Protein 5TV7 (pdb70)

Organism: Clostridioides difficile (strain 630) (NCBI:txid272563)

InterPro domains:
  IPR002477 Peptidoglycan binding-like [PF01471] (136-191)
  IPR036365 PGBD-like superfamily [SSF47090] (125-192)
  IPR036366 PGBD superfamily [G3DSA:1.10.101.10] (122-196)
  IPR048807 Putative peptidoglycan-binding domain [PF21398] (44-106)

Sequence (308 aa):
LDSFTLSGYIYTYENAPQEIRDEHKQNEEINIDPKPDDEIFVPESANLNEDNSKGVYASYTVSYNIGAKTITISNEYLLTISTTKVIRRKGNSSGKKEVKAAQILTLLGYNVGIDSSFGSKTYNAVVSFQKKYGLSADGIIGPATWDKLGRLTDPTLSLDSFTLSGYIYTYENAPQEIRDEHKQNEEINIDPKPDDEEIFVPESANLNEDNSKGVYASSYTVSYNIGAKTITISNEYLLTISTTKVIRRKGNSGKEVKAAQILTLLGYNVGIDSSFGSKTYNAVVSFQKKYGLSADGIIGPATWDKLGRLTDPTLS

Secondary structure (DSSP, 8-state):
-GGG-EEEEEEETTTS-HHHHHHHHH--TTS----TT-EEEEETTS-----GGGSEEEEE--EEETTTTEEE---S--EEETT--B-TT-BSHHHHHHH--TTTT----BSSB--HHHHHHHHHHHHHTTS--SS-B-HHHHHHHHHHH-TT--/-GGG-EEEEEEETTTS-HHHHHHHHH--TTS----TT-EEEEETTS-----TTSSEEEEE--EEETTTTEEE---S--EEETT--B-TT-BSHHHHHHH--TTTT----BSSB--HHHHHHHHHHHHHTT---SS-B-HHHHHHHHHHH-TT--

Nearest PDB structures (foldseek):
  5tv7-assembly2_B  TM=1.004E+00  e=1.336E-30  Clostridioides difficile 630
  4c2g-assembly1_A-2  TM=9.633E-01  e=2.718E-03  Bacillus subtilis subsp. subtilis str. 168
  4c2h-assembly1_B  TM=9.754E-01  e=3.504E-03  Bacillus subtilis subsp. subtilis str. 168
  4c2c-assembly1_A  TM=9.584E-01  e=3.504E-03  Bacillus subtilis subsp. subtilis str. 168
  4g54-assembly1_A  TM=5.634E-01  e=3.288E-03  Vibrio vulnificus

Radius of gyration: 21.62 Å; Cα contacts (8 Å, |Δi|>4): 583; chains: 2; bounding box: 54×54×58 Å

B-factor: mean 49.15, std 20.29, range [24.51, 146.23]

Foldseek 3Di:
DCLLKWKFWKAFLQLFDVVLVVQVCVLVQLVDGGDRRQIWTDTPPDDDVDDRVRTHIFMKGWDQDPVQQWIWITPDIQIDHLQDKDAANFFDSVQLVLVSLVSVPQDDINRRHRGDSQLVSQLVQCVVVVHPRPSMRHNVNVVVVRQVSHVVHD/DCLLKWKFWKDFLQPFPPVLVVQVQCLVQLVDGGDRRQIWTDTPPDDDVGPCPRTDIWMKGWDQDPVQQWIWITPDIQIDHLQDKDAANFFDSVQLVLVSLVSVPQDDINRRHRGDSQLVSQLVQCVVVVHPRPSMRHNVSSVVVRQVSHVVHD

Solvent-accessible surface area: 15793 Å² total

Structure (mmCIF, N/CA/C/O backbone):
data_5TV7
#
_entry.id   5TV7
#
_cell.length_a   134.949
_cell.length_b   35.008
_cell.length_c   101.533
_cell.angle_alpha   90.00
_cell.angle_beta   126.25
_cell.angle_gamma   90.00
#
_symmetry.space_group_name_H-M   'C 1 2 1'
#
loop_
_entity.id
_entity.type
_entity.pdbx_description
1 polymer 'Putative peptidoglycan-binding/hydrolysing protein'
2 non-polymer 'GLUTAMINE HYDROXAMATE'
3 water water
#
loop_
_atom_site.group_PDB
_atom_site.id
_atom_site.type_symbol
_atom_site.label_atom_id
_atom_site.label_alt_id
_atom_site.label_comp_id
_atom_site.label_asym_id
_atom_site.label_entity_id
_atom_site.label_seq_id
_atom_site.pdbx_PDB_ins_code
_atom_site.Cartn_x
_atom_site.Cartn_y
_atom_site.Cartn_z
_atom_site.occupancy
_atom_site.B_iso_or_equiv
_atom_site.auth_seq_id
_atom_site.auth_comp_id
_atom_site.auth_asym_id
_atom_site.auth_atom_id
_atom_site.pdbx_PDB_model_num
ATOM 1 N N . LEU A 1 21 ? 28.624 49.466 18.468 1.00 84.96 43 LEU A N 1
ATOM 2 C CA . LEU A 1 21 ? 27.250 49.278 19.025 1.00 84.28 43 LEU A CA 1
ATOM 3 C C . LEU A 1 21 ? 26.203 49.275 17.892 1.00 81.04 43 LEU A C 1
ATOM 4 O O . LEU A 1 21 ? 25.628 48.228 17.554 1.00 75.41 43 LEU A O 1
ATOM 9 N N . ASP A 1 22 ? 26.010 50.445 17.284 1.00 79.81 44 ASP A N 1
ATOM 10 C CA . ASP A 1 22 ? 25.015 50.640 16.221 1.00 76.81 44 ASP A CA 1
ATOM 11 C C . ASP A 1 22 ? 25.351 49.898 14.919 1.00 68.61 44 ASP A C 1
ATOM 12 O O . ASP A 1 22 ? 24.463 49.650 14.099 1.00 65.75 44 ASP A O 1
ATOM 17 N N . SER A 1 23 ? 26.622 49.547 14.731 1.00 62.85 45 SER A N 1
ATOM 18 C CA . SER A 1 23 ? 27.041 48.836 13.529 1.00 58.31 45 SER A CA 1
ATOM 19 C C . SER A 1 23 ? 26.624 47.360 13.529 1.00 52.51 45 SER A C 1
ATOM 20 O O . SER A 1 23 ? 26.741 46.697 12.496 1.00 51.15 45 SER A O 1
ATOM 23 N N . PHE A 1 24 ? 26.146 46.844 14.668 1.00 48.57 46 PHE A N 1
ATOM 24 C CA . PHE A 1 24 ? 25.673 45.445 14.737 1.00 45.31 46 PHE A CA 1
ATOM 25 C C . PHE A 1 24 ? 24.152 45.313 14.529 1.00 43.71 46 PHE A C 1
ATOM 26 O O . PHE A 1 24 ? 23.604 44.213 14.565 1.00 42.15 46 PHE A O 1
ATOM 34 N N . THR A 1 25 ? 23.483 46.435 14.289 1.00 43.63 47 THR A N 1
ATOM 35 C CA . THR A 1 25 ? 22.045 46.453 14.062 1.00 42.83 47 THR A CA 1
ATOM 36 C C . THR A 1 25 ? 21.763 46.711 12.593 1.00 41.12 47 THR A C 1
ATOM 37 O O . THR A 1 25 ? 22.368 47.591 12.009 1.00 43.29 47 THR A O 1
ATOM 41 N N . LEU A 1 26 ? 20.857 45.936 11.990 1.00 39.27 48 LEU A N 1
ATOM 42 C CA . LEU A 1 26 ? 20.497 46.146 10.588 1.00 38.15 48 LEU A CA 1
ATOM 43 C C . LEU A 1 26 ? 19.050 46.610 10.507 1.00 39.08 48 LEU A C 1
ATOM 44 O O . LEU A 1 26 ? 18.118 45.829 10.724 1.00 38.97 48 LEU A O 1
ATOM 49 N N . SER A 1 27 ? 18.876 47.881 10.166 1.00 40.37 49 SER A N 1
ATOM 50 C CA . SER A 1 27 ? 17.569 48.491 10.081 1.00 42.88 49 SER A CA 1
ATOM 51 C C . SER A 1 27 ? 17.183 48.821 8.663 1.00 41.02 49 SER A C 1
ATOM 52 O O . SER A 1 27 ? 18.034 49.077 7.827 1.00 41.53 49 SER A O 1
ATOM 55 N N . GLY A 1 28 ? 15.880 48.844 8.417 1.00 41.56 50 GLY A N 1
ATOM 56 C CA . GLY A 1 28 ? 15.354 49.117 7.091 1.00 41.67 50 GLY A CA 1
ATOM 57 C C . GLY A 1 28 ? 13.875 48.821 7.044 1.00 43.69 50 GLY A C 1
ATOM 58 O O . GLY A 1 28 ? 13.221 48.738 8.088 1.00 44.71 50 GLY A O 1
ATOM 59 N N . TYR A 1 29 ? 13.349 48.643 5.838 1.00 43.85 51 TYR A N 1
ATOM 60 C CA . TYR A 1 29 ? 11.925 48.397 5.642 1.00 45.56 51 TYR A CA 1
ATOM 61 C C . TYR A 1 29 ? 11.641 47.088 4.905 1.00 45.03 51 TYR A C 1
ATOM 62 O O . TYR A 1 29 ? 12.362 46.713 3.973 1.00 42.38 51 TYR A O 1
ATOM 71 N N . ILE A 1 30 ? 10.593 46.395 5.345 1.00 46.51 52 ILE A N 1
ATOM 72 C CA . ILE A 1 30 ? 10.145 45.159 4.724 1.00 46.58 52 ILE A CA 1
ATOM 73 C C . ILE A 1 30 ? 9.052 45.530 3.742 1.00 49.70 52 ILE A C 1
ATOM 74 O O . ILE A 1 30 ? 8.107 46.237 4.090 1.00 53.33 52 ILE A O 1
ATOM 79 N N . TYR A 1 31 ? 9.195 45.054 2.513 1.00 49.92 53 TYR A N 1
ATOM 80 C CA . TYR A 1 31 ? 8.233 45.286 1.451 1.00 51.82 53 TYR A CA 1
ATOM 81 C C . TYR A 1 31 ? 7.792 43.955 0.895 1.00 52.13 53 TYR A C 1
ATOM 82 O O . TYR A 1 31 ? 8.482 42.949 1.049 1.00 49.00 53 TYR A O 1
ATOM 91 N N . THR A 1 32 ? 6.630 43.952 0.260 1.00 55.20 54 THR A N 1
ATOM 92 C CA . THR A 1 32 ? 6.180 42.798 -0.482 1.00 56.17 54 THR A CA 1
ATOM 93 C C . THR A 1 32 ? 6.702 43.095 -1.886 1.00 56.69 54 THR A C 1
ATOM 94 O O . THR A 1 32 ? 6.953 44.266 -2.223 1.00 56.10 54 THR A O 1
ATOM 98 N N . TYR A 1 33 ? 6.872 42.054 -2.696 1.00 56.29 55 TYR A N 1
ATOM 99 C CA . TYR A 1 33 ? 7.362 42.224 -4.060 1.00 58.00 55 TYR A CA 1
ATOM 100 C C . TYR A 1 33 ? 6.518 43.246 -4.839 1.00 62.58 55 TYR A C 1
ATOM 101 O O . TYR A 1 33 ? 7.067 44.115 -5.515 1.00 62.35 55 TYR A O 1
ATOM 110 N N . GLU A 1 34 ? 5.196 43.170 -4.711 1.00 66.38 56 GLU A N 1
ATOM 111 C CA . GLU A 1 34 ? 4.336 44.125 -5.421 1.00 71.34 56 GLU A CA 1
ATOM 112 C C . GLU A 1 34 ? 4.458 45.563 -4.884 1.00 70.85 56 GLU A C 1
ATOM 113 O O . GLU A 1 34 ? 4.323 46.513 -5.650 1.00 73.38 56 GLU A O 1
ATOM 119 N N . ASN A 1 35 ? 4.741 45.722 -3.591 1.00 68.08 57 ASN A N 1
ATOM 120 C CA . ASN A 1 35 ? 4.890 47.068 -2.992 1.00 68.93 57 ASN A CA 1
ATOM 121 C C . ASN A 1 35 ? 6.312 47.622 -3.032 1.00 65.25 57 ASN A C 1
ATOM 122 O O . ASN A 1 35 ? 6.508 48.825 -2.857 1.00 65.43 57 ASN A O 1
ATOM 127 N N . ALA A 1 36 ? 7.297 46.753 -3.249 1.00 62.12 58 ALA A N 1
ATOM 128 C CA . ALA A 1 36 ? 8.703 47.168 -3.219 1.00 59.93 58 ALA A CA 1
ATOM 129 C C . ALA A 1 36 ? 9.058 48.218 -4.265 1.00 62.49 58 ALA A C 1
ATOM 130 O O . ALA A 1 36 ? 8.423 48.280 -5.319 1.00 64.75 58 ALA A O 1
ATOM 132 N N . PRO A 1 37 ? 10.076 49.059 -3.969 1.00 62.98 59 PRO A N 1
ATOM 133 C CA . PRO A 1 37 ? 10.525 50.021 -4.976 1.00 65.67 59 PRO A CA 1
ATOM 134 C C . PRO A 1 37 ? 10.957 49.257 -6.222 1.00 66.08 59 PRO A C 1
ATOM 135 O O . PRO A 1 37 ? 11.434 48.119 -6.112 1.00 62.49 59 PRO A O 1
ATOM 139 N N . GLN A 1 38 ? 10.805 49.873 -7.389 1.00 70.02 60 GLN A N 1
ATOM 140 C CA . GLN A 1 38 ? 11.106 49.199 -8.649 1.00 71.74 60 GLN A CA 1
ATOM 141 C C . GLN A 1 38 ? 12.532 48.655 -8.755 1.00 68.57 60 GLN A C 1
ATOM 142 O O . GLN A 1 38 ? 12.742 47.588 -9.319 1.00 67.42 60 GLN A O 1
ATOM 148 N N . GLU A 1 39 ? 13.502 49.389 -8.224 1.00 69.11 61 GLU A N 1
ATOM 149 C CA . GLU A 1 39 ? 14.897 48.942 -8.241 1.00 69.08 61 GLU A CA 1
ATOM 150 C C . GLU A 1 39 ? 15.057 47.635 -7.438 1.00 63.13 61 GLU A C 1
ATOM 151 O O . GLU A 1 39 ? 15.863 46.761 -7.789 1.00 58.81 61 GLU A O 1
ATOM 157 N N . ILE A 1 40 ? 14.260 47.514 -6.378 1.00 59.87 62 ILE A N 1
ATOM 158 C CA . ILE A 1 40 ? 14.227 46.319 -5.542 1.00 55.70 62 ILE A CA 1
ATOM 159 C C . ILE A 1 40 ? 13.452 45.213 -6.277 1.00 56.10 62 ILE A C 1
ATOM 160 O O . ILE A 1 40 ? 13.835 44.050 -6.220 1.00 53.44 62 ILE A O 1
ATOM 165 N N . ARG A 1 41 ? 12.376 45.576 -6.977 1.00 59.61 63 ARG A N 1
ATOM 166 C CA . ARG A 1 41 ? 11.610 44.586 -7.747 1.00 61.41 63 ARG A CA 1
ATOM 167 C C . ARG A 1 41 ? 12.453 43.944 -8.842 1.00 61.19 63 ARG A C 1
ATOM 168 O O . ARG A 1 41 ? 12.374 42.740 -9.057 1.00 59.41 63 ARG A O 1
ATOM 176 N N . ASP A 1 42 ? 13.257 44.753 -9.526 1.00 63.04 64 ASP A N 1
ATOM 177 C CA . ASP A 1 42 ? 14.118 44.254 -10.608 1.00 65.28 64 ASP A CA 1
ATOM 178 C C . ASP A 1 42 ? 15.221 43.356 -10.074 1.00 61.94 64 ASP A C 1
ATOM 179 O O . ASP A 1 42 ? 15.582 42.369 -10.707 1.00 60.32 64 ASP A O 1
ATOM 184 N N . GLU A 1 43 ? 15.750 43.709 -8.908 1.00 60.16 65 GLU A N 1
ATOM 185 C CA . GLU A 1 43 ? 16.804 42.923 -8.285 1.00 58.49 65 GLU A CA 1
ATOM 186 C C . GLU A 1 43 ? 16.228 41.544 -7.900 1.00 54.18 65 GLU A C 1
ATOM 187 O O . GLU A 1 43 ? 16.853 40.515 -8.149 1.00 50.87 65 GLU A O 1
ATOM 193 N N . HIS A 1 44 ? 15.016 41.545 -7.334 1.00 52.40 66 HIS A N 1
ATOM 194 C CA . HIS A 1 44 ? 14.331 40.305 -6.933 1.00 52.04 66 HIS A CA 1
ATOM 195 C C . HIS A 1 44 ? 13.962 39.476 -8.157 1.00 55.01 66 HIS A C 1
ATOM 196 O O . HIS A 1 44 ? 14.121 38.256 -8.153 1.00 53.60 66 HIS A O 1
ATOM 203 N N . LYS A 1 45 ? 13.474 40.156 -9.193 1.00 57.37 67 LYS A N 1
ATOM 204 C CA . LYS A 1 45 ? 13.117 39.523 -10.453 1.00 61.70 67 LYS A CA 1
ATOM 205 C C . LYS A 1 45 ? 14.320 38.745 -10.978 1.00 60.43 67 LYS A C 1
ATOM 206 O O . LYS A 1 45 ? 14.246 37.527 -11.159 1.00 59.68 67 LYS A O 1
ATOM 212 N N . GLN A 1 46 ? 15.436 39.442 -11.185 1.00 59.86 68 GLN A N 1
ATOM 213 C CA . GLN A 1 46 ? 16.628 38.794 -11.709 1.00 62.25 68 GLN A CA 1
ATOM 214 C C . GLN A 1 46 ? 17.126 37.687 -10.787 1.00 58.22 68 GLN A C 1
ATOM 215 O O . GLN A 1 46 ? 17.614 36.671 -11.264 1.00 58.76 68 GLN A O 1
ATOM 221 N N . ASN A 1 47 ? 16.977 37.871 -9.476 1.00 54.40 69 ASN A N 1
ATOM 222 C CA . ASN A 1 47 ? 17.417 36.865 -8.518 1.00 53.07 69 ASN A CA 1
ATOM 223 C C . ASN A 1 47 ? 16.616 35.568 -8.694 1.00 55.02 69 ASN A C 1
ATOM 224 O O . ASN A 1 47 ? 17.195 34.487 -8.761 1.00 54.29 69 ASN A O 1
ATOM 239 N N . GLU A 1 49 ? 14.891 34.622 -11.355 1.00 67.51 71 GLU A N 1
ATOM 240 C CA . GLU A 1 49 ? 15.182 34.058 -12.683 1.00 72.56 71 GLU A CA 1
ATOM 241 C C . GLU A 1 49 ? 16.475 33.223 -12.689 1.00 72.67 71 GLU A C 1
ATOM 242 O O . GLU A 1 49 ? 16.557 32.223 -13.393 1.00 72.96 71 GLU A O 1
ATOM 248 N N . GLU A 1 50 ? 17.468 33.633 -11.893 1.00 70.49 72 GLU A N 1
ATOM 249 C CA . GLU A 1 50 ? 18.743 32.901 -11.776 1.00 71.03 72 GLU A CA 1
ATOM 250 C C . GLU A 1 50 ? 18.581 31.531 -11.126 1.00 69.79 72 GLU A C 1
ATOM 251 O O . GLU A 1 50 ? 19.338 30.621 -11.431 1.00 71.58 72 GLU A O 1
ATOM 257 N N . ILE A 1 51 ? 17.618 31.395 -10.214 1.00 61.41 73 ILE A N 1
ATOM 258 C CA . ILE A 1 51 ? 17.337 30.099 -9.571 1.00 62.50 73 ILE A CA 1
ATOM 259 C C . ILE A 1 51 ? 16.133 29.426 -10.256 1.00 63.23 73 ILE A C 1
ATOM 260 O O . ILE A 1 51 ? 15.575 28.457 -9.744 1.00 63.14 73 ILE A O 1
ATOM 265 N N . ASN A 1 52 ? 15.759 29.969 -11.414 1.00 64.33 74 ASN A N 1
ATOM 266 C CA . ASN A 1 52 ? 14.672 29.468 -12.256 1.00 67.40 74 ASN A CA 1
ATOM 267 C C . ASN A 1 52 ? 13.326 29.227 -11.544 1.00 68.13 74 ASN A C 1
ATOM 268 O O . ASN A 1 52 ? 12.738 28.142 -11.626 1.00 69.17 74 ASN A O 1
ATOM 273 N N . ILE A 1 53 ? 12.856 30.257 -10.846 1.00 66.94 75 ILE A N 1
ATOM 274 C CA . ILE A 1 53 ? 11.571 30.223 -10.145 1.00 68.12 75 ILE A CA 1
ATOM 275 C C . ILE A 1 53 ? 10.907 31.578 -10.376 1.00 66.13 75 ILE A C 1
ATOM 276 O O . ILE A 1 53 ? 11.600 32.585 -10.546 1.00 62.06 75 ILE A O 1
ATOM 281 N N . ASP A 1 54 ? 9.572 31.594 -10.410 1.00 66.68 76 ASP A N 1
ATOM 282 C CA . ASP A 1 54 ? 8.811 32.829 -10.625 1.00 65.87 76 ASP A CA 1
ATOM 283 C C . ASP A 1 54 ? 8.590 33.590 -9.328 1.00 63.03 76 ASP A C 1
ATOM 284 O O . ASP A 1 54 ? 8.228 32.985 -8.316 1.00 63.93 76 ASP A O 1
ATOM 289 N N . PRO A 1 55 ? 8.810 34.920 -9.345 1.00 60.23 77 PRO A N 1
ATOM 290 C CA . PRO A 1 55 ? 8.516 35.693 -8.140 1.00 59.23 77 PRO A CA 1
ATOM 291 C C . PRO A 1 55 ? 7.000 35.803 -7.937 1.00 62.75 77 PRO A C 1
ATOM 292 O O . PRO A 1 55 ? 6.255 35.882 -8.917 1.00 63.81 77 PRO A O 1
ATOM 296 N N . LYS A 1 56 ? 6.562 35.776 -6.682 1.00 62.48 78 LYS A N 1
ATOM 297 C CA . LYS A 1 56 ? 5.146 35.918 -6.343 1.00 66.64 78 LYS A CA 1
ATOM 298 C C . LYS A 1 56 ? 4.925 37.303 -5.720 1.00 66.22 78 LYS A C 1
ATOM 299 O O . LYS A 1 56 ? 5.849 37.859 -5.118 1.00 62.44 78 LYS A O 1
ATOM 305 N N . PRO A 1 57 ? 3.703 37.867 -5.856 1.00 69.65 79 PRO A N 1
ATOM 306 C CA . PRO A 1 57 ? 3.402 39.210 -5.313 1.00 69.88 79 PRO A CA 1
ATOM 307 C C . PRO A 1 57 ? 3.654 39.405 -3.808 1.00 67.15 79 PRO A C 1
ATOM 308 O O . PRO A 1 57 ? 4.054 40.498 -3.391 1.00 63.42 79 PRO A O 1
ATOM 312 N N . ASP A 1 58 ? 3.415 38.359 -3.017 1.00 67.51 80 ASP A N 1
ATOM 313 C CA . ASP A 1 58 ? 3.592 38.424 -1.557 1.00 68.16 80 ASP A CA 1
ATOM 314 C C . ASP A 1 58 ? 5.003 38.035 -1.050 1.00 62.70 80 ASP A C 1
ATOM 315 O O . ASP A 1 58 ? 5.180 37.779 0.142 1.00 64.65 80 ASP A O 1
ATOM 320 N N . ASP A 1 59 ? 5.995 37.988 -1.942 1.00 59.71 81 ASP A N 1
ATOM 321 C CA . ASP A 1 59 ? 7.383 37.692 -1.528 1.00 55.29 81 ASP A CA 1
ATOM 322 C C . ASP A 1 59 ? 7.909 38.842 -0.695 1.00 53.84 81 ASP A C 1
ATOM 323 O O . ASP A 1 59 ? 7.842 39.992 -1.125 1.00 53.08 81 ASP A O 1
ATOM 328 N N . GLU A 1 60 ? 8.435 38.538 0.487 1.00 53.64 82 GLU A N 1
ATOM 329 C CA . GLU A 1 60 ? 8.990 39.580 1.3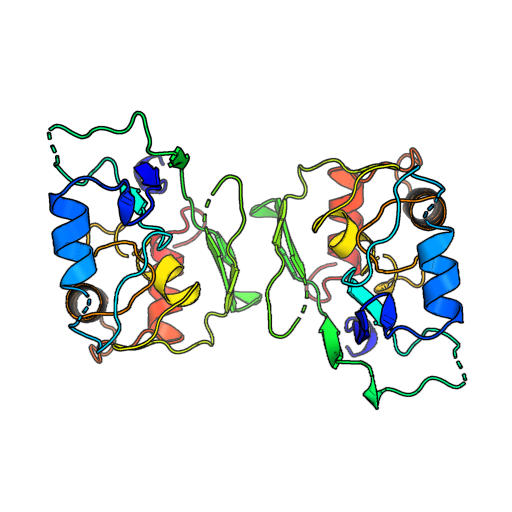42 1.00 53.75 82 GLU A CA 1
ATOM 330 C C . GLU A 1 60 ? 10.421 39.906 0.971 1.00 48.43 82 GLU A C 1
ATOM 331 O O . GLU A 1 60 ? 11.223 39.008 0.707 1.00 47.75 82 GLU A O 1
ATOM 337 N N . ILE A 1 61 ? 10.721 41.199 0.945 1.00 44.71 83 ILE A N 1
ATOM 338 C CA . ILE A 1 61 ? 12.057 41.685 0.670 1.00 42.74 83 ILE A CA 1
ATOM 339 C C . ILE A 1 61 ? 12.358 42.729 1.726 1.00 42.06 83 ILE A C 1
ATOM 340 O O . ILE A 1 61 ? 11.551 43.636 1.946 1.00 43.68 83 ILE A O 1
ATOM 345 N N . PHE A 1 62 ? 13.496 42.587 2.399 1.00 39.66 84 PHE A N 1
ATOM 346 C CA . PHE A 1 62 ? 13.923 43.569 3.395 1.00 39.20 84 PHE A CA 1
ATOM 347 C C . PHE A 1 62 ? 14.954 44.473 2.740 1.00 38.34 84 PHE A C 1
ATOM 348 O O . PHE A 1 62 ? 15.949 43.995 2.173 1.00 36.88 84 PHE A O 1
ATOM 356 N N . VAL A 1 63 ? 14.699 45.778 2.811 1.00 39.40 85 VAL A N 1
ATOM 357 C CA . VAL A 1 63 ? 15.560 46.785 2.214 1.00 39.53 85 VAL A CA 1
ATOM 358 C C . VAL A 1 63 ? 16.221 47.574 3.328 1.00 40.14 85 VAL A C 1
ATOM 359 O O . VAL A 1 63 ? 15.547 48.325 4.030 1.00 39.81 85 VAL A O 1
ATOM 363 N N . PRO A 1 64 ? 17.543 47.404 3.502 1.00 40.96 86 PRO A N 1
ATOM 364 C CA . PRO A 1 64 ? 18.218 48.154 4.552 1.00 43.79 86 PRO A CA 1
ATOM 365 C C . PRO A 1 64 ? 18.343 49.641 4.224 1.00 49.08 86 PRO A C 1
ATOM 366 O O . PRO A 1 64 ? 18.338 50.025 3.051 1.00 47.77 86 PRO A O 1
ATOM 370 N N . GLU A 1 65 ? 18.427 50.462 5.267 1.00 55.20 87 GLU A N 1
ATOM 371 C CA . GLU A 1 65 ? 18.592 51.905 5.097 1.00 62.85 87 GLU A CA 1
ATOM 372 C C . GLU A 1 65 ? 19.943 52.235 4.428 1.00 65.93 87 GLU A C 1
ATOM 373 O O . GLU A 1 65 ? 20.079 53.295 3.804 1.00 69.24 87 GLU A O 1
ATOM 379 N N . SER A 1 66 ? 20.924 51.329 4.554 1.00 65.46 88 SER A N 1
ATOM 380 C CA . SER A 1 66 ? 22.236 51.507 3.905 1.00 70.48 88 SER A CA 1
ATOM 381 C C . SER A 1 66 ? 22.142 51.418 2.373 1.00 72.18 88 SER A C 1
ATOM 382 O O . SER A 1 66 ? 22.991 51.971 1.676 1.00 77.95 88 SER A O 1
ATOM 385 N N . ALA A 1 67 ? 21.119 50.722 1.863 1.00 71.59 89 ALA A N 1
ATOM 386 C CA . ALA A 1 67 ? 20.908 50.586 0.412 1.00 73.06 89 ALA A CA 1
ATOM 387 C C . ALA A 1 67 ? 20.630 51.939 -0.243 1.00 78.76 89 ALA A C 1
ATOM 388 O O . ALA A 1 67 ? 19.861 52.752 0.276 1.00 79.10 89 ALA A O 1
ATOM 390 N N . ASN A 1 68 ? 21.254 52.155 -1.399 1.00 84.74 90 ASN A N 1
ATOM 391 C CA . ASN A 1 68 ? 21.139 53.411 -2.137 1.00 90.01 90 ASN A CA 1
ATOM 392 C C . ASN A 1 68 ? 19.928 53.440 -3.083 1.00 91.94 90 ASN A C 1
ATOM 393 O O . ASN A 1 68 ? 20.016 53.008 -4.236 1.00 91.15 90 ASN A O 1
ATOM 398 N N . LEU A 1 69 ? 18.805 53.948 -2.574 1.00 94.76 91 LEU A N 1
ATOM 399 C CA . LEU A 1 69 ? 17.577 54.119 -3.355 1.00 97.01 91 LEU A CA 1
ATOM 400 C C . LEU A 1 69 ? 17.342 55.620 -3.499 1.00 105.68 91 LEU A C 1
ATOM 401 O O . LEU A 1 69 ? 17.395 56.357 -2.512 1.00 108.54 91 LEU A O 1
ATOM 414 N N . ASN A 1 71 ? 14.489 57.411 -4.890 1.00 119.90 93 ASN A N 1
ATOM 415 C CA . ASN A 1 71 ? 13.143 57.871 -4.521 1.00 121.80 93 ASN A CA 1
ATOM 416 C C . ASN A 1 71 ? 12.310 56.752 -3.895 1.00 116.17 93 ASN A C 1
ATOM 417 O O . ASN A 1 71 ? 11.364 56.252 -4.505 1.00 115.98 93 ASN A O 1
ATOM 422 N N . GLU A 1 72 ? 12.672 56.377 -2.669 1.00 109.42 94 GLU A N 1
ATOM 423 C CA . GLU A 1 72 ? 11.981 55.327 -1.916 1.00 105.63 94 GLU A CA 1
ATOM 424 C C . GLU A 1 72 ? 10.967 55.947 -0.956 1.00 104.55 94 GLU A C 1
ATOM 425 O O . GLU A 1 72 ? 11.308 56.866 -0.205 1.00 104.89 94 GLU A O 1
ATOM 431 N N . ASP A 1 73 ? 9.725 55.458 -0.987 1.00 103.36 95 ASP A N 1
ATOM 432 C CA . ASP A 1 73 ? 8.712 55.912 -0.031 1.00 102.81 95 ASP A CA 1
ATOM 433 C C . ASP A 1 73 ? 8.515 54.767 0.972 1.00 96.79 95 ASP A C 1
ATOM 434 O O . ASP A 1 73 ? 8.152 53.641 0.612 1.00 89.82 95 ASP A O 1
ATOM 439 N N . ASN A 1 74 ? 8.798 55.071 2.231 1.00 95.83 96 ASN A N 1
ATOM 440 C CA . ASN A 1 74 ? 8.727 54.092 3.308 1.00 92.48 96 ASN A CA 1
ATOM 441 C C . ASN A 1 74 ? 7.291 53.721 3.685 1.00 92.65 96 ASN A C 1
ATOM 442 O O . ASN A 1 74 ? 7.074 52.687 4.320 1.00 90.64 96 ASN A O 1
ATOM 447 N N . SER A 1 75 ? 6.323 54.554 3.287 1.00 93.40 97 SER A N 1
ATOM 448 C CA . SER A 1 75 ? 4.900 54.315 3.587 1.00 94.07 97 SER A CA 1
ATOM 449 C C . SER A 1 75 ? 4.396 52.941 3.126 1.00 91.82 97 SER A C 1
ATOM 450 O O . SER A 1 75 ? 3.575 52.323 3.807 1.00 93.53 97 SER A O 1
ATOM 453 N N . LYS A 1 76 ? 4.894 52.467 1.983 1.00 88.34 98 LYS A N 1
ATOM 454 C CA . LYS A 1 76 ? 4.500 51.159 1.445 1.00 85.77 98 LYS A CA 1
ATOM 455 C C . LYS A 1 76 ? 5.161 49.992 2.194 1.00 79.79 98 LYS A C 1
ATOM 456 O O . LYS A 1 76 ? 4.753 48.840 2.024 1.00 79.36 98 LYS A O 1
ATOM 462 N N . GLY A 1 77 ? 6.178 50.294 3.007 1.00 73.51 99 GLY A N 1
ATOM 463 C CA . GLY A 1 77 ? 6.905 49.272 3.762 1.00 68.60 99 GLY A CA 1
ATOM 464 C C . GLY A 1 77 ? 6.640 49.251 5.253 1.00 64.82 99 GLY A C 1
ATOM 465 O O . GLY A 1 77 ? 5.805 49.997 5.764 1.00 66.65 99 GLY A O 1
ATOM 466 N N . VAL A 1 78 ? 7.363 48.372 5.941 1.00 60.53 100 VAL A N 1
ATOM 467 C CA . VAL A 1 78 ? 7.246 48.186 7.384 1.00 58.31 100 VAL A CA 1
ATOM 468 C C . VAL A 1 78 ? 8.640 48.193 7.994 1.00 53.80 100 VAL A C 1
ATOM 469 O O . VAL A 1 78 ? 9.482 47.381 7.614 1.00 51.67 100 VAL A O 1
ATOM 473 N N . TYR A 1 79 ? 8.876 49.083 8.953 1.00 51.06 101 TYR A N 1
ATOM 474 C CA . TYR A 1 79 ? 10.191 49.197 9.583 1.00 49.66 101 TYR A CA 1
ATOM 475 C C . TYR A 1 79 ? 10.539 47.946 10.388 1.00 47.03 101 TYR A C 1
ATOM 476 O O . TYR A 1 79 ? 9.675 47.350 11.030 1.00 46.83 101 TYR A O 1
ATOM 485 N N . ALA A 1 80 ? 11.799 47.530 10.288 1.00 44.56 102 ALA A N 1
ATOM 486 C CA . ALA A 1 80 ? 12.319 46.381 11.023 1.00 43.15 102 ALA A CA 1
ATOM 487 C C . ALA A 1 80 ? 13.778 46.637 11.361 1.00 41.98 102 ALA A C 1
ATOM 488 O O . ALA A 1 80 ? 14.493 47.277 10.596 1.00 42.99 102 ALA A O 1
ATOM 490 N N . SER A 1 81 ? 14.199 46.138 12.515 1.00 41.07 103 SER A N 1
ATOM 491 C CA . SER A 1 81 ? 15.553 46.309 13.016 1.00 42.02 103 SER A CA 1
ATOM 492 C C . SER A 1 81 ? 16.067 44.942 13.509 1.00 39.84 103 SER A C 1
ATOM 493 O O . SER A 1 81 ? 15.521 44.377 14.454 1.00 39.54 103 SER A O 1
ATOM 496 N N . TYR A 1 82 ? 17.102 44.411 12.855 1.00 38.33 104 TYR A N 1
ATOM 497 C CA . TYR A 1 82 ? 17.633 43.082 13.189 1.00 36.16 104 TYR A CA 1
ATOM 498 C C . TYR A 1 82 ? 18.973 43.099 13.888 1.00 35.44 104 TYR A C 1
ATOM 499 O O . TYR A 1 82 ? 19.864 43.872 13.530 1.00 34.64 104 TYR A O 1
ATOM 508 N N . THR A 1 83 ? 19.120 42.194 14.848 1.00 34.15 105 THR A N 1
ATOM 509 C CA . THR A 1 83 ? 20.378 41.952 15.555 1.00 35.16 105 THR A CA 1
ATOM 510 C C . THR A 1 83 ? 20.590 40.436 15.527 1.00 34.36 105 THR A C 1
ATOM 511 O O . THR A 1 83 ? 19.673 39.690 15.210 1.00 34.17 105 THR A O 1
ATOM 515 N N . VAL A 1 84 ? 21.785 39.985 15.885 1.00 34.93 106 VAL A N 1
ATOM 516 C CA . VAL A 1 84 ? 22.146 38.585 15.774 1.00 33.83 106 VAL A CA 1
ATOM 517 C C . VAL A 1 84 ? 22.664 38.022 17.076 1.00 35.47 106 VAL A C 1
ATOM 518 O O . VAL A 1 84 ? 23.479 38.652 17.751 1.00 36.08 106 VAL A O 1
ATOM 522 N N . SER A 1 85 ? 22.198 36.821 17.405 1.00 33.79 107 SER A N 1
ATOM 523 C CA . SER A 1 85 ? 22.641 36.109 18.585 1.00 34.92 107 SER A CA 1
ATOM 524 C C . SER A 1 85 ? 23.092 34.737 18.122 1.00 34.79 107 SER A C 1
ATOM 525 O O . SER A 1 85 ? 22.323 33.997 17.504 1.00 33.26 107 SER A O 1
ATOM 528 N N . TYR A 1 86 ? 24.345 34.414 18.392 1.00 35.14 108 TYR A N 1
ATOM 529 C CA . TYR A 1 86 ? 24.886 33.144 17.983 1.00 35.31 108 TYR A CA 1
ATOM 530 C C . TYR A 1 86 ? 25.188 32.328 19.216 1.00 37.01 108 TYR A C 1
ATOM 531 O O . TYR A 1 86 ? 26.008 32.710 20.028 1.00 38.64 108 TYR A O 1
ATOM 540 N N . ASN A 1 87 ? 24.486 31.212 19.360 1.00 38.48 109 ASN A N 1
ATOM 541 C CA . ASN A 1 87 ? 24.692 30.321 20.490 1.00 40.54 109 ASN A CA 1
ATOM 542 C C . ASN A 1 87 ? 25.593 29.191 20.013 1.00 40.88 109 ASN A C 1
ATOM 543 O O . ASN A 1 87 ? 25.131 28.218 19.423 1.00 40.39 109 ASN A O 1
ATOM 548 N N . ILE A 1 88 ? 26.886 29.346 20.290 1.00 43.30 110 ILE A N 1
ATOM 549 C CA . ILE A 1 88 ? 27.923 28.395 19.883 1.00 44.28 110 ILE A CA 1
ATOM 550 C C . ILE A 1 88 ? 27.656 26.975 20.370 1.00 46.05 110 ILE A C 1
ATOM 551 O O . ILE A 1 88 ? 27.714 26.027 19.581 1.00 46.39 110 ILE A O 1
ATOM 556 N N . GLY A 1 89 ? 27.356 26.831 21.661 1.00 47.85 111 GLY A N 1
ATOM 557 C CA . GLY A 1 89 ? 27.068 25.520 22.243 1.00 48.62 111 GLY A CA 1
ATOM 558 C C . GLY A 1 89 ? 25.858 24.829 21.622 1.00 48.13 111 GLY A C 1
ATOM 559 O O . GLY A 1 89 ? 25.892 23.631 21.342 1.00 49.67 111 GLY A O 1
ATOM 560 N N . ALA A 1 90 ? 24.789 25.586 21.398 1.00 46.32 112 ALA A N 1
ATOM 561 C CA . ALA A 1 90 ? 23.568 25.031 20.820 1.00 44.99 112 ALA A CA 1
ATOM 562 C C . ALA A 1 90 ? 23.633 24.920 19.297 1.00 43.02 112 ALA A C 1
ATOM 563 O O . ALA A 1 90 ? 22.722 24.369 18.684 1.00 42.74 112 ALA A O 1
ATOM 565 N N . LYS A 1 91 ? 24.701 25.428 18.681 1.00 41.78 113 LYS A N 1
ATOM 566 C CA . LYS A 1 91 ? 24.815 25.398 17.210 1.00 40.74 113 LYS A CA 1
ATOM 567 C C . LYS A 1 91 ? 23.612 26.067 16.534 1.00 36.96 113 LYS A C 1
ATOM 568 O O . LYS A 1 91 ? 23.053 25.548 15.571 1.00 37.02 113 LYS A O 1
ATOM 574 N N . THR A 1 92 ? 23.225 27.229 17.042 1.00 36.46 114 THR A N 1
ATOM 575 C CA . THR A 1 92 ? 22.094 27.978 16.482 1.00 34.44 114 THR A CA 1
ATOM 576 C C . THR A 1 92 ? 22.420 29.456 16.369 1.00 32.20 114 THR A C 1
ATOM 577 O O . THR A 1 92 ? 23.214 29.998 17.148 1.00 30.15 114 THR A O 1
ATOM 581 N N . ILE A 1 93 ? 21.772 30.095 15.404 1.00 30.55 115 ILE A N 1
ATOM 582 C CA . ILE A 1 93 ? 21.864 31.534 15.197 1.00 30.23 115 ILE A CA 1
ATOM 583 C C . ILE A 1 93 ? 20.444 32.062 15.202 1.00 29.72 115 ILE A C 1
ATOM 584 O O . ILE A 1 93 ? 19.575 31.534 14.503 1.00 28.90 115 ILE A O 1
ATOM 589 N N . THR A 1 94 ? 20.222 33.115 15.976 1.00 29.80 116 THR A N 1
ATOM 590 C CA . THR A 1 94 ? 18.911 33.740 16.050 1.00 30.17 116 THR A CA 1
ATOM 591 C C . THR A 1 94 ? 19.005 35.154 15.520 1.00 30.15 116 THR A C 1
ATOM 592 O O . THR A 1 94 ? 19.877 35.921 15.928 1.00 30.16 116 THR A O 1
ATOM 596 N N . ILE A 1 95 ? 18.140 35.456 14.559 1.00 31.16 117 ILE A N 1
ATOM 597 C CA . ILE A 1 95 ? 17.977 36.786 14.026 1.00 32.43 117 ILE A CA 1
ATOM 598 C C . ILE A 1 95 ? 16.814 37.396 14.835 1.00 34.27 117 ILE A C 1
ATOM 599 O O . ILE A 1 95 ? 15.695 36.884 14.808 1.00 32.79 117 ILE A O 1
ATOM 612 N N . SER A 1 97 ? 14.310 40.599 15.966 1.00 41.70 119 SER A N 1
ATOM 613 C CA . SER A 1 97 ? 13.615 41.845 15.649 1.00 43.64 119 SER A CA 1
ATOM 614 C C . SER A 1 97 ? 12.460 41.828 16.648 1.00 46.50 119 SER A C 1
ATOM 615 O O . SER A 1 97 ? 12.690 41.562 17.834 1.00 48.22 119 SER A O 1
ATOM 618 N N . ASN A 1 98 ? 11.239 42.111 16.209 1.00 47.46 120 ASN A N 1
ATOM 619 C CA . ASN A 1 98 ? 10.095 41.924 17.115 1.00 52.86 120 ASN A CA 1
ATOM 620 C C . ASN A 1 98 ? 9.819 40.421 17.176 1.00 52.22 120 ASN A C 1
ATOM 621 O O . ASN A 1 98 ? 9.233 39.920 18.136 1.00 53.61 120 ASN A O 1
ATOM 626 N N . GLU A 1 99 ? 10.252 39.724 16.128 1.00 50.11 121 GLU A N 1
ATOM 627 C CA . GLU A 1 99 ? 10.123 38.277 16.018 1.00 51.16 121 GLU A CA 1
ATOM 628 C C . GLU A 1 99 ? 11.503 37.642 16.123 1.00 46.36 121 GLU A C 1
ATOM 629 O O . GLU A 1 99 ? 12.509 38.340 16.073 1.00 43.57 121 GLU A O 1
ATOM 635 N N . TYR A 1 100 ? 11.546 36.321 16.260 1.00 43.46 122 TYR A N 1
ATOM 636 C CA . TYR A 1 100 ? 12.803 35.598 16.402 1.00 41.85 122 TYR A CA 1
ATOM 637 C C . TYR A 1 100 ? 12.892 34.491 15.383 1.00 40.65 122 TYR A C 1
ATOM 638 O O . TYR A 1 100 ? 12.098 33.551 15.404 1.00 44.43 122 TYR A O 1
ATOM 647 N N A LEU A 1 101 ? 13.861 34.629 14.485 0.50 38.73 123 LEU A N 1
ATOM 648 N N B LEU A 1 101 ? 13.854 34.615 14.476 0.50 38.29 123 LEU A N 1
ATOM 649 C CA A LEU A 1 101 ? 14.129 33.673 13.438 0.50 37.53 123 LEU A CA 1
ATOM 650 C CA B LEU A 1 101 ? 14.080 33.639 13.430 0.50 36.90 123 LEU A CA 1
ATOM 651 C C A LEU A 1 101 ? 15.364 32.909 13.850 0.50 35.68 123 LEU A C 1
ATOM 652 C C B LEU A 1 101 ? 15.350 32.896 13.796 0.50 35.33 123 LEU A C 1
ATOM 653 O O A LEU A 1 101 ? 16.446 33.475 13.868 0.50 33.78 123 LEU A O 1
ATOM 654 O O B LEU A 1 101 ? 16.431 33.464 13.737 0.50 33.49 123 LEU A O 1
ATOM 663 N N . THR A 1 102 ? 15.211 31.632 14.192 1.00 35.39 124 THR A N 1
ATOM 664 C CA . THR A 1 102 ? 16.347 30.809 14.623 1.00 34.99 124 THR A CA 1
ATOM 665 C C . THR A 1 102 ? 16.620 29.685 13.624 1.00 34.69 124 THR A C 1
ATOM 666 O O . THR A 1 102 ? 15.695 29.034 13.147 1.00 34.40 124 THR A O 1
ATOM 670 N N . ILE A 1 103 ? 17.905 29.474 13.325 1.00 34.42 125 ILE A N 1
ATOM 671 C CA . ILE A 1 103 ? 18.349 28.423 12.391 1.00 35.00 125 ILE A CA 1
ATOM 672 C C . ILE A 1 103 ? 19.495 27.606 13.001 1.00 35.35 125 ILE A C 1
ATOM 673 O O . ILE A 1 103 ? 20.142 28.048 13.959 1.00 35.58 125 ILE A O 1
ATOM 678 N N . SER A 1 104 ? 19.686 26.385 12.502 1.00 35.42 126 SER A N 1
ATOM 679 C CA . SER A 1 104 ? 20.769 25.514 12.958 1.00 36.08 126 SER A CA 1
ATOM 680 C C . SER A 1 104 ? 22.003 25.742 12.092 1.00 35.00 126 SER A C 1
ATOM 681 O O . SER A 1 104 ? 21.888 25.762 10.878 1.00 35.52 126 SER A O 1
ATOM 684 N N . THR A 1 105 ? 23.173 25.889 12.712 1.00 34.97 127 THR A N 1
ATOM 685 C CA . THR A 1 105 ? 24.418 26.071 11.970 1.00 34.57 127 THR A CA 1
ATOM 686 C C . THR A 1 105 ? 24.892 24.755 11.331 1.00 37.13 127 THR A C 1
ATOM 687 O O . THR A 1 105 ? 25.951 24.723 10.721 1.00 37.56 127 THR A O 1
ATOM 691 N N . THR A 1 106 ? 24.134 23.670 11.514 1.00 37.82 128 THR A N 1
ATOM 692 C CA . THR A 1 106 ? 24.448 22.395 10.866 1.00 41.75 128 THR A CA 1
ATOM 693 C C . THR A 1 106 ? 23.789 22.309 9.499 1.00 42.53 128 THR A C 1
ATOM 694 O O . THR A 1 106 ? 24.106 21.405 8.743 1.00 44.27 128 THR A O 1
ATOM 698 N N . LYS A 1 107 ? 22.865 23.227 9.192 1.00 40.09 129 LYS A N 1
ATOM 699 C CA . LYS A 1 107 ? 22.185 23.230 7.889 1.00 42.78 129 LYS A CA 1
ATOM 700 C C . LYS A 1 107 ? 23.124 23.761 6.827 1.00 39.26 129 LYS A C 1
ATOM 701 O O . LYS A 1 107 ? 23.846 24.716 7.058 1.00 39.21 129 LYS A O 1
ATOM 707 N N . VAL A 1 108 ? 23.130 23.113 5.675 1.00 37.27 130 VAL A N 1
ATOM 708 C CA . VAL A 1 108 ? 23.949 23.548 4.568 1.00 36.57 130 VAL A CA 1
ATOM 709 C C . VAL A 1 108 ? 23.027 24.198 3.542 1.00 36.03 130 VAL A C 1
ATOM 710 O O . VAL A 1 108 ? 22.023 23.593 3.155 1.00 38.33 130 VAL A O 1
ATOM 714 N N . ILE A 1 109 ? 23.317 25.442 3.150 1.00 32.67 131 ILE A N 1
ATOM 715 C CA . ILE A 1 109 ? 22.556 26.090 2.064 1.00 32.79 131 ILE A CA 1
ATOM 716 C C . ILE A 1 109 ? 23.490 26.477 0.917 1.00 32.33 131 ILE A C 1
ATOM 717 O O . ILE A 1 109 ? 24.683 26.727 1.125 1.00 31.68 131 ILE A O 1
ATOM 722 N N A ARG A 1 110 ? 22.930 26.542 -0.286 0.50 32.74 132 ARG A N 1
ATOM 723 N N B ARG A 1 110 ? 22.938 26.498 -0.295 0.50 33.22 132 ARG A N 1
ATOM 724 C CA A ARG A 1 110 ? 23.700 26.854 -1.479 0.50 33.08 132 ARG A CA 1
ATOM 725 C CA B ARG A 1 110 ? 23.709 26.801 -1.494 0.50 33.90 132 ARG A CA 1
ATOM 726 C C A ARG A 1 110 ? 22.816 27.474 -2.547 0.50 33.68 132 ARG A C 1
ATOM 727 C C B ARG A 1 110 ? 22.818 27.428 -2.561 0.50 34.15 132 ARG A C 1
ATOM 728 O O A ARG A 1 110 ? 21.593 27.585 -2.376 0.50 33.38 132 ARG A O 1
ATOM 729 O O B ARG A 1 110 ? 21.592 27.505 -2.397 0.50 33.82 132 ARG A O 1
ATOM 744 N N . LYS A 1 111 ? 23.438 27.876 -3.651 1.00 33.89 133 LYS A N 1
ATOM 745 C CA . LYS A 1 111 ? 22.709 28.508 -4.748 1.00 35.70 133 LYS A CA 1
ATOM 746 C C . LYS A 1 111 ? 21.542 27.630 -5.214 1.00 36.64 133 LYS A C 1
ATOM 747 O O . LYS A 1 111 ? 21.718 26.440 -5.473 1.00 36.97 133 LYS A O 1
ATOM 753 N N . GLY A 1 112 ? 20.353 28.227 -5.267 1.00 36.11 134 GLY A N 1
ATOM 754 C CA . GLY A 1 112 ? 19.144 27.515 -5.630 1.00 37.96 134 GLY A CA 1
ATOM 755 C C . GLY A 1 112 ? 18.164 27.370 -4.474 1.00 37.39 134 GLY A C 1
ATOM 756 O O . GLY A 1 112 ? 16.961 27.298 -4.694 1.00 38.34 134 GLY A O 1
ATOM 757 N N . ASN A 1 113 ? 18.678 27.324 -3.247 1.00 36.56 135 ASN A N 1
ATOM 758 C CA . ASN A 1 113 ? 17.841 27.191 -2.054 1.00 36.77 135 ASN A CA 1
ATOM 759 C C . ASN A 1 113 ? 17.102 28.486 -1.724 1.00 37.17 135 ASN A C 1
ATOM 760 O O . ASN A 1 113 ? 17.507 29.580 -2.130 1.00 36.15 135 ASN A O 1
ATOM 765 N N A SER A 1 114 ? 15.990 28.336 -1.003 0.50 38.53 136 SER A N 1
ATOM 766 N N B SER A 1 114 ? 16.046 28.344 -0.944 0.50 37.93 136 SER A N 1
ATOM 767 C CA A SER A 1 114 ? 15.159 29.456 -0.542 0.50 39.43 136 SER A CA 1
ATOM 768 C CA B SER A 1 114 ? 15.296 29.475 -0.457 0.50 38.33 136 SER A CA 1
ATOM 769 C C A SER A 1 114 ? 14.552 29.120 0.818 0.50 39.29 136 SER A C 1
ATOM 770 C C B SER A 1 114 ? 14.833 29.113 0.935 0.50 38.36 136 SER A C 1
ATOM 771 O O A SER A 1 114 ? 14.190 27.973 1.060 0.50 40.40 136 SER A O 1
ATOM 772 O O B SER A 1 114 ? 14.888 27.946 1.330 0.50 38.75 136 SER A O 1
ATOM 777 N N . GLY A 1 115 ? 14.425 30.120 1.692 1.00 38.21 137 GLY A N 1
ATOM 778 C CA . GLY A 1 115 ? 13.881 29.905 3.033 1.00 38.87 137 GLY A CA 1
ATOM 779 C C . GLY A 1 115 ? 14.504 30.770 4.094 1.00 37.59 137 GLY A C 1
ATOM 780 O O . GLY A 1 115 ? 15.291 31.679 3.790 1.00 35.76 137 GLY A O 1
ATOM 781 N N A LYS A 1 116 ? 14.176 30.471 5.346 0.50 37.70 138 LYS A N 1
ATOM 782 N N B LYS A 1 116 ? 14.143 30.471 5.341 0.50 38.12 138 LYS A N 1
ATOM 783 C CA A LYS A 1 116 ? 14.634 31.271 6.478 0.50 37.48 138 LYS A CA 1
ATOM 784 C CA B LYS A 1 116 ? 14.630 31.180 6.523 0.50 38.12 138 LYS A CA 1
ATOM 785 C C A LYS A 1 116 ? 16.142 31.228 6.713 0.50 35.36 138 LYS A C 1
ATOM 786 C C B LYS A 1 116 ? 16.135 31.227 6.671 0.50 35.68 138 LYS A C 1
ATOM 787 O O A LYS A 1 116 ? 16.706 32.211 7.185 0.50 35.17 138 LYS A O 1
ATOM 788 O O B LYS A 1 116 ? 16.686 32.257 7.045 0.50 35.40 138 LYS A O 1
ATOM 799 N N . GLU A 1 117 ? 16.794 30.108 6.401 1.00 35.17 139 GLU A N 1
ATOM 800 C CA . GLU A 1 117 ? 18.248 30.030 6.544 1.00 34.19 139 GLU A CA 1
ATOM 801 C C . GLU A 1 117 ? 18.917 30.996 5.579 1.00 31.68 139 GLU A C 1
ATOM 802 O O . GLU A 1 117 ? 19.869 31.681 5.941 1.00 29.47 139 GLU A O 1
ATOM 808 N N . VAL A 1 118 ? 18.402 31.050 4.359 1.00 30.46 140 VAL A N 1
ATOM 809 C CA . VAL A 1 118 ? 18.929 31.961 3.349 1.00 28.86 140 VAL A CA 1
ATOM 810 C C . VAL A 1 118 ? 18.763 33.409 3.829 1.00 28.63 140 VAL A C 1
ATOM 811 O O . VAL A 1 118 ? 19.714 34.208 3.752 1.00 27.78 140 VAL A O 1
ATOM 815 N N . LYS A 1 119 ? 17.580 33.737 4.360 1.00 28.90 141 LYS A N 1
ATOM 816 C CA . LYS A 1 119 ? 17.322 35.087 4.863 1.00 29.43 141 LYS A CA 1
ATOM 817 C C . LYS A 1 119 ? 18.313 35.474 5.948 1.00 27.67 141 LYS A C 1
ATOM 818 O O . LYS A 1 119 ? 18.879 36.570 5.913 1.00 26.54 141 LYS A O 1
ATOM 824 N N . ALA A 1 120 ? 18.539 34.558 6.887 1.00 26.94 142 ALA A N 1
ATOM 825 C CA . ALA A 1 120 ? 19.459 34.799 7.989 1.00 27.69 142 ALA A CA 1
ATOM 826 C C . ALA A 1 120 ? 20.861 35.090 7.477 1.00 26.55 142 ALA A C 1
ATOM 827 O O . ALA A 1 120 ? 21.506 36.039 7.928 1.00 26.91 142 ALA A O 1
ATOM 829 N N . ALA A 1 121 ? 21.317 34.296 6.514 1.00 26.22 143 ALA A N 1
ATOM 830 C CA . ALA A 1 121 ? 22.646 34.500 5.932 1.00 25.85 143 ALA A CA 1
ATOM 831 C C . ALA A 1 121 ? 22.723 35.850 5.224 1.00 26.02 143 ALA A C 1
ATOM 832 O O . ALA A 1 121 ? 23.720 36.543 5.325 1.00 25.11 143 ALA A O 1
ATOM 834 N N . GLN A 1 122 ? 21.646 36.230 4.535 1.00 24.90 144 GLN A N 1
ATOM 835 C CA . GLN A 1 122 ? 21.619 37.494 3.806 1.00 25.67 144 GLN A CA 1
ATOM 836 C C . GLN A 1 122 ? 21.682 38.686 4.748 1.00 25.79 144 GLN A C 1
ATOM 837 O O . GLN A 1 122 ? 22.331 39.682 4.446 1.00 27.09 144 GLN A O 1
ATOM 843 N N . ILE A 1 123 ? 20.989 38.580 5.873 1.00 25.55 145 ILE A N 1
ATOM 844 C CA . ILE A 1 123 ? 21.018 39.616 6.869 1.00 26.93 145 ILE A CA 1
ATOM 845 C C . ILE A 1 123 ? 22.436 39.777 7.415 1.00 26.39 145 ILE A C 1
ATOM 846 O O . ILE A 1 123 ? 22.940 40.879 7.470 1.00 26.48 145 ILE A O 1
ATOM 859 N N . LEU A 1 125 ? 25.349 38.774 6.051 1.00 28.36 147 LEU A N 1
ATOM 860 C CA . LEU A 1 125 ? 26.258 39.233 4.985 1.00 28.56 147 LEU A CA 1
ATOM 861 C C . LEU A 1 125 ? 26.074 40.735 4.765 1.00 30.01 147 LEU A C 1
ATOM 862 O O . LEU A 1 125 ? 27.057 41.480 4.631 1.00 29.29 147 LEU A O 1
ATOM 867 N N . THR A 1 126 ? 24.821 41.187 4.784 1.00 29.74 148 THR A N 1
ATOM 868 C CA . THR A 1 126 ? 24.544 42.612 4.620 1.00 30.96 148 THR A CA 1
ATOM 869 C C . THR A 1 126 ? 25.161 43.449 5.764 1.00 32.69 148 THR A C 1
ATOM 870 O O . THR A 1 126 ? 25.695 44.527 5.505 1.00 33.10 148 THR A O 1
ATOM 874 N N . LEU A 1 127 ? 25.114 42.945 7.004 1.00 32.88 149 LEU A N 1
ATOM 875 C CA . LEU A 1 127 ? 25.753 43.636 8.141 1.00 34.84 149 LEU A CA 1
ATOM 876 C C . LEU A 1 127 ? 27.259 43.791 7.963 1.00 34.79 149 LEU A C 1
ATOM 877 O O . LEU A 1 127 ? 27.839 44.749 8.459 1.00 37.86 149 LEU A O 1
ATOM 882 N N . LEU A 1 128 ? 27.882 42.836 7.286 1.00 32.88 150 LEU A N 1
ATOM 883 C CA . LEU A 1 128 ? 29.324 42.866 7.043 1.00 33.85 150 LEU A CA 1
ATOM 884 C C . LEU A 1 128 ? 29.707 43.660 5.812 1.00 34.16 150 LEU A C 1
ATOM 885 O O . LEU A 1 128 ? 30.886 43.712 5.452 1.00 37.56 150 LEU A O 1
ATOM 890 N N . GLY A 1 129 ? 28.701 44.249 5.160 1.00 33.36 151 GLY A N 1
ATOM 891 C CA . GLY A 1 129 ? 28.889 45.113 4.017 1.00 32.92 151 GLY A CA 1
ATOM 892 C C . GLY A 1 129 ? 28.594 44.541 2.647 1.00 32.29 151 GLY A C 1
ATOM 893 O O . GLY A 1 129 ? 28.639 4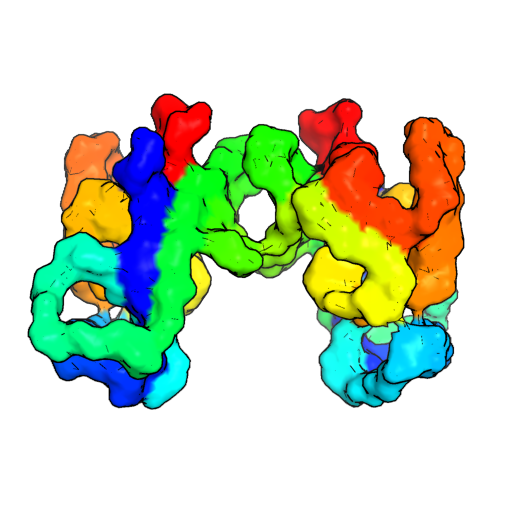5.282 1.669 1.00 31.63 151 GLY A O 1
ATOM 894 N N . TYR A 1 130 ? 28.292 43.243 2.555 1.00 31.53 152 TYR A N 1
ATOM 895 C CA . TYR A 1 130 ? 28.049 42.621 1.246 1.00 30.63 152 TYR A CA 1
ATOM 896 C C . TYR A 1 130 ? 26.733 43.088 0.653 1.00 32.76 152 TYR A C 1
ATOM 897 O O . TYR A 1 130 ? 25.746 43.343 1.368 1.00 32.51 152 TYR A O 1
ATOM 906 N N . ASN A 1 131 ? 26.741 43.217 -0.662 1.00 34.26 153 ASN A N 1
ATOM 907 C CA . ASN A 1 131 ? 25.594 43.642 -1.391 1.00 37.55 153 ASN A CA 1
ATOM 908 C C . ASN A 1 131 ? 24.884 42.395 -1.931 1.00 37.42 153 ASN A C 1
ATOM 909 O O . ASN A 1 131 ? 25.320 41.770 -2.898 1.00 37.10 153 ASN A O 1
ATOM 914 N N . VAL A 1 132 ? 23.835 41.997 -1.224 1.00 36.45 154 VAL A N 1
ATOM 915 C CA . VAL A 1 132 ? 22.991 40.878 -1.613 1.00 37.58 154 VAL A CA 1
ATOM 916 C C . VAL A 1 132 ? 21.595 41.396 -1.359 1.00 39.99 154 VAL A C 1
ATOM 917 O O . VAL A 1 132 ? 21.404 42.262 -0.504 1.00 43.37 154 VAL A O 1
ATOM 921 N N . GLY A 1 133 ? 20.618 40.900 -2.084 1.00 40.52 155 GLY A N 1
ATOM 922 C CA . GLY A 1 133 ? 19.238 41.298 -1.811 1.00 39.63 155 GLY A CA 1
ATOM 923 C C . GLY A 1 133 ? 18.777 40.405 -0.680 1.00 38.15 155 GLY A C 1
ATOM 924 O O . GLY A 1 133 ? 19.108 39.211 -0.667 1.00 39.17 155 GLY A O 1
ATOM 925 N N . ILE A 1 134 ? 18.051 40.961 0.287 1.00 36.19 156 ILE A N 1
ATOM 926 C CA . ILE A 1 134 ? 17.561 40.162 1.410 1.00 34.00 156 ILE A CA 1
ATOM 927 C C . ILE A 1 134 ? 16.131 39.729 1.113 1.00 34.18 156 ILE A C 1
ATOM 928 O O . ILE A 1 134 ? 15.162 40.338 1.587 1.00 34.32 156 ILE A O 1
ATOM 933 N N . ASP A 1 135 ? 16.020 38.673 0.306 1.00 34.67 157 ASP A N 1
ATOM 934 C CA . ASP A 1 135 ? 14.721 38.136 -0.138 1.00 36.29 157 ASP A CA 1
ATOM 935 C C . ASP A 1 135 ? 14.550 36.640 0.080 1.00 35.30 157 ASP A C 1
ATOM 936 O O . ASP A 1 135 ? 13.663 36.041 -0.506 1.00 34.99 157 ASP A O 1
ATOM 941 N N . SER A 1 136 ? 15.428 36.032 0.882 1.00 33.63 158 SER A N 1
ATOM 942 C CA . SER A 1 136 ? 15.347 34.591 1.184 1.00 34.15 158 SER A CA 1
ATOM 943 C C . SER A 1 136 ? 15.661 33.651 0.023 1.00 34.78 158 SER A C 1
ATOM 944 O O . SER A 1 136 ? 15.495 32.459 0.194 1.00 35.54 158 SER A O 1
ATOM 947 N N . SER A 1 137 ? 16.081 34.164 -1.143 1.00 34.91 159 SER A N 1
ATOM 948 C CA . SER A 1 137 ? 16.463 33.307 -2.277 1.00 35.41 159 SER A CA 1
ATOM 949 C C . SER A 1 137 ? 17.973 33.411 -2.541 1.00 33.05 159 SER A C 1
ATOM 950 O O . SER A 1 137 ? 18.507 34.499 -2.729 1.00 31.33 159 SER A O 1
ATOM 953 N N . PHE A 1 138 ? 18.631 32.260 -2.544 1.00 32.14 160 PHE A N 1
ATOM 954 C CA . PHE A 1 138 ? 20.082 32.155 -2.712 1.00 31.70 160 PHE A CA 1
ATOM 955 C C . PHE A 1 138 ? 20.404 32.136 -4.213 1.00 32.81 160 PHE A C 1
ATOM 956 O O . PHE A 1 138 ? 20.470 31.070 -4.844 1.00 32.91 160 PHE A O 1
ATOM 964 N N . GLY A 1 139 ? 20.581 33.330 -4.777 1.00 32.87 161 GLY A N 1
ATOM 965 C CA . GLY A 1 139 ? 20.926 33.488 -6.188 1.00 34.39 161 GLY A CA 1
ATOM 966 C C . GLY A 1 139 ? 22.382 33.878 -6.360 1.00 34.27 161 GLY A C 1
ATOM 967 O O . GLY A 1 139 ? 23.200 33.703 -5.455 1.00 31.00 161 GLY A O 1
ATOM 968 N N . SER A 1 140 ? 22.692 34.443 -7.521 1.00 36.13 162 SER A N 1
ATOM 969 C CA . SER A 1 140 ? 24.063 34.815 -7.867 1.00 37.28 162 SER A CA 1
ATOM 970 C C . SER A 1 140 ? 24.722 35.835 -6.950 1.00 36.17 162 SER A C 1
ATOM 971 O O . SER A 1 140 ? 25.901 35.700 -6.644 1.00 35.90 162 SER A O 1
ATOM 974 N N . LYS A 1 141 ? 23.978 36.853 -6.530 1.00 36.47 163 LYS A N 1
ATOM 975 C CA . LYS A 1 141 ? 24.536 37.871 -5.652 1.00 37.30 163 LYS A CA 1
ATOM 976 C C . LYS A 1 141 ? 24.933 37.305 -4.312 1.00 33.88 163 LYS A C 1
ATOM 977 O O . LYS A 1 141 ? 25.974 37.684 -3.783 1.00 32.90 163 LYS A O 1
ATOM 983 N N . THR A 1 142 ? 24.114 36.389 -3.786 1.00 31.92 164 THR A N 1
ATOM 984 C CA . THR A 1 142 ? 24.406 35.726 -2.521 1.00 30.39 164 THR A CA 1
ATOM 985 C C . THR A 1 142 ? 25.624 34.827 -2.695 1.00 29.36 164 THR A C 1
ATOM 986 O O . THR A 1 142 ? 26.485 34.791 -1.827 1.00 28.98 164 THR A O 1
ATOM 990 N N . TYR A 1 143 ? 25.681 34.106 -3.808 1.00 29.46 165 TYR A N 1
ATOM 991 C CA . TYR A 1 143 ? 26.813 33.237 -4.099 1.00 29.99 165 TYR A CA 1
ATOM 992 C C . TYR A 1 143 ? 28.106 34.040 -4.117 1.00 29.77 165 TYR A C 1
ATOM 993 O O . TYR A 1 143 ? 29.055 33.673 -3.437 1.00 28.69 165 TYR A O 1
ATOM 1002 N N . ASN A 1 144 ? 28.123 35.151 -4.862 1.00 31.20 166 ASN A N 1
ATOM 1003 C CA . ASN A 1 144 ? 29.327 35.996 -4.962 1.00 32.12 166 ASN A CA 1
ATOM 1004 C C . ASN A 1 144 ? 29.757 36.523 -3.608 1.00 30.40 166 ASN A C 1
ATOM 1005 O O . ASN A 1 144 ? 30.948 36.534 -3.305 1.00 30.08 166 ASN A O 1
ATOM 1010 N N . ALA A 1 145 ? 28.784 36.919 -2.786 1.00 29.37 167 ALA A N 1
ATOM 1011 C CA . ALA A 1 145 ? 29.064 37.444 -1.467 1.00 28.31 167 ALA A CA 1
ATOM 1012 C C . ALA A 1 145 ? 29.667 36.361 -0.577 1.00 28.00 167 ALA A C 1
ATOM 1013 O O . ALA A 1 145 ? 30.662 36.609 0.102 1.00 27.79 167 ALA A O 1
ATOM 1015 N N . VAL A 1 146 ? 29.096 35.157 -0.621 1.00 26.71 168 VAL A N 1
ATOM 1016 C CA . VAL A 1 146 ? 29.585 34.049 0.179 1.00 26.14 168 VAL A CA 1
ATOM 1017 C C . VAL A 1 146 ? 31.025 33.697 -0.215 1.00 27.00 168 VAL A C 1
ATOM 1018 O O . VAL A 1 146 ? 31.878 33.540 0.654 1.00 28.10 168 VAL A O 1
ATOM 1022 N N . VAL A 1 147 ? 31.300 33.592 -1.510 1.00 28.05 169 VAL A N 1
ATOM 1023 C CA . VAL A 1 147 ? 32.676 33.316 -1.994 1.00 29.31 169 VAL A CA 1
ATOM 1024 C C . VAL A 1 147 ? 33.636 34.409 -1.506 1.00 29.52 169 VAL A C 1
ATOM 1025 O O . VAL A 1 147 ? 34.714 34.097 -0.985 1.00 30.03 169 VAL A O 1
ATOM 1029 N N . SER A 1 148 ? 33.233 35.678 -1.644 1.00 29.43 170 SER A N 1
ATOM 1030 C CA . SER A 1 148 ? 34.070 36.805 -1.201 1.00 30.83 170 SER A CA 1
ATOM 1031 C C . SER A 1 148 ? 34.341 36.759 0.298 1.00 29.38 170 SER A C 1
ATOM 1032 O O . SER A 1 148 ? 35.463 36.988 0.747 1.00 28.28 170 SER A O 1
ATOM 1035 N N . PHE A 1 149 ? 33.281 36.508 1.060 1.00 28.13 171 PHE A N 1
ATOM 1036 C CA . PHE A 1 149 ? 33.367 36.381 2.504 1.00 28.22 171 PHE A CA 1
ATOM 1037 C C . PHE A 1 149 ? 34.312 35.262 2.880 1.00 28.65 171 PHE A C 1
ATOM 1038 O O . PHE A 1 149 ? 35.176 35.427 3.733 1.00 28.95 171 PHE A O 1
ATOM 1046 N N . GLN A 1 150 ? 34.146 34.117 2.237 1.00 28.95 172 GLN A N 1
ATOM 1047 C CA . GLN A 1 150 ? 35.006 32.973 2.513 1.00 29.11 172 GLN A CA 1
ATOM 1048 C C . GLN A 1 150 ? 36.469 33.280 2.210 1.00 31.33 172 GLN A C 1
ATOM 1049 O O . GLN A 1 150 ? 37.364 32.910 2.990 1.00 32.73 172 GLN A O 1
ATOM 1055 N N . LYS A 1 151 ? 36.725 33.962 1.095 1.00 32.31 173 LYS A N 1
ATOM 1056 C CA . LYS A 1 151 ? 38.106 34.325 0.768 1.00 34.89 173 LYS A CA 1
ATOM 1057 C C . LYS A 1 151 ? 38.660 35.304 1.794 1.00 34.58 173 LYS A C 1
ATOM 1058 O O . LYS A 1 151 ? 39.776 35.138 2.265 1.00 36.17 173 LYS A O 1
ATOM 1064 N N . LYS A 1 152 ? 37.867 36.294 2.176 1.00 32.41 174 LYS A N 1
ATOM 1065 C CA . LYS A 1 152 ? 38.321 37.266 3.149 1.00 33.16 174 LYS A CA 1
ATOM 1066 C C . LYS A 1 152 ? 38.731 36.618 4.474 1.00 34.17 174 LYS A C 1
ATOM 1067 O O . LYS A 1 152 ? 39.747 37.004 5.061 1.00 33.35 174 LYS A O 1
ATOM 1073 N N . TYR A 1 153 ? 37.955 35.630 4.928 1.00 33.34 175 TYR A N 1
ATOM 1074 C CA . TYR A 1 153 ? 38.227 35.002 6.218 1.00 35.17 175 TYR A CA 1
ATOM 1075 C C . TYR A 1 153 ? 38.972 33.673 6.215 1.00 36.04 175 TYR A C 1
ATOM 1076 O O . TYR A 1 153 ? 39.017 33.001 7.230 1.00 37.87 175 TYR A O 1
ATOM 1085 N N . GLY A 1 154 ? 39.579 33.311 5.097 1.00 36.50 176 GLY A N 1
ATOM 1086 C CA . GLY A 1 154 ? 40.368 32.082 5.031 1.00 38.68 176 GLY A CA 1
ATOM 1087 C C . GLY A 1 154 ? 39.602 30.766 5.048 1.00 38.19 176 GLY A C 1
ATOM 1088 O O . GLY A 1 154 ? 40.171 29.723 5.387 1.00 40.35 176 GLY A O 1
ATOM 1089 N N . LEU A 1 155 ? 38.322 30.819 4.690 1.00 35.28 177 LEU A N 1
ATOM 1090 C CA . LEU A 1 155 ? 37.495 29.629 4.579 1.00 34.97 177 LEU A CA 1
ATOM 1091 C C . LEU A 1 155 ? 37.570 29.149 3.131 1.00 35.03 177 LEU A C 1
ATOM 1092 O O . LEU A 1 155 ? 37.869 29.933 2.236 1.00 32.75 177 LEU A O 1
ATOM 1097 N N . SER A 1 156 ? 37.314 27.862 2.907 1.00 34.39 178 SER A N 1
ATOM 1098 C CA . SER A 1 156 ? 37.234 27.334 1.554 1.00 33.91 178 SER A CA 1
ATOM 1099 C C . SER A 1 156 ? 36.103 28.090 0.835 1.00 32.40 178 SER A C 1
ATOM 1100 O O . SER A 1 156 ? 34.984 28.198 1.340 1.00 30.22 178 SER A O 1
ATOM 1103 N N . ALA A 1 157 ? 36.430 28.647 -0.326 1.00 31.88 179 ALA A N 1
ATOM 1104 C CA . ALA A 1 157 ? 35.513 29.491 -1.058 1.00 30.51 179 ALA A CA 1
ATOM 1105 C C . ALA A 1 157 ? 34.658 28.712 -2.043 1.00 30.17 179 ALA A C 1
ATOM 1106 O O . ALA A 1 157 ? 34.718 28.933 -3.244 1.00 29.93 179 ALA A O 1
ATOM 1108 N N . ASP A 1 158 ? 33.846 27.810 -1.512 1.00 30.01 180 ASP A N 1
ATOM 1109 C CA . ASP A 1 158 ? 32.970 26.977 -2.344 1.00 31.87 180 ASP A CA 1
ATOM 1110 C C . ASP A 1 158 ? 31.572 27.571 -2.574 1.00 31.14 180 ASP A C 1
ATOM 1111 O O . ASP A 1 158 ? 30.761 26.968 -3.274 1.00 31.41 180 ASP A O 1
ATOM 1116 N N . GLY A 1 159 ? 31.289 28.736 -1.981 1.00 29.96 181 GLY A N 1
ATOM 1117 C CA . GLY A 1 159 ? 29.996 29.384 -2.137 1.00 29.94 181 GLY A CA 1
ATOM 1118 C C . GLY A 1 159 ? 28.864 28.702 -1.391 1.00 30.66 181 GLY A C 1
ATOM 1119 O O . GLY A 1 159 ? 27.707 29.045 -1.577 1.00 31.64 181 GLY A O 1
ATOM 1120 N N . ILE A 1 160 ? 29.203 27.757 -0.526 1.00 31.75 182 ILE A N 1
ATOM 1121 C CA . ILE A 1 160 ? 28.225 27.008 0.237 1.00 31.72 182 ILE A CA 1
ATOM 1122 C C . ILE A 1 160 ? 28.296 27.414 1.697 1.00 30.54 182 ILE A C 1
ATOM 1123 O O . ILE A 1 160 ? 29.373 27.494 2.284 1.00 30.09 182 ILE A O 1
ATOM 1128 N N . ILE A 1 161 ? 27.148 27.697 2.289 1.00 30.46 183 ILE A N 1
ATOM 1129 C CA . ILE A 1 161 ? 27.152 28.064 3.691 1.00 30.18 183 ILE A CA 1
ATOM 1130 C C . ILE A 1 161 ? 26.875 26.805 4.494 1.00 29.06 183 ILE A C 1
AT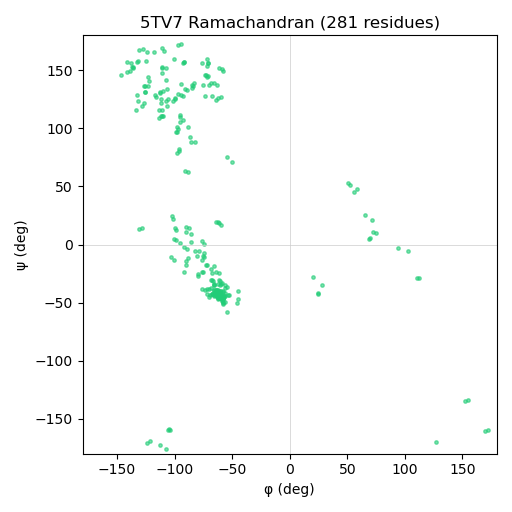OM 1131 O O . ILE A 1 161 ? 25.764 26.296 4.517 1.00 29.28 183 ILE A O 1
ATOM 1136 N N . GLY A 1 162 ? 27.926 26.301 5.113 1.00 27.94 184 GLY A N 1
ATOM 1137 C CA . GLY A 1 162 ? 27.872 25.150 5.987 1.00 29.25 184 GLY A CA 1
ATOM 1138 C C . GLY A 1 162 ? 28.389 25.581 7.347 1.00 29.19 184 GLY A C 1
ATOM 1139 O O . GLY A 1 162 ? 28.570 26.779 7.594 1.00 29.04 184 GLY A O 1
ATOM 1140 N N . PRO A 1 163 ? 28.636 24.621 8.228 1.00 31.16 185 PRO A N 1
ATOM 1141 C CA . PRO A 1 163 ? 29.070 24.884 9.606 1.00 33.27 185 PRO A CA 1
ATOM 1142 C C . PRO A 1 163 ? 30.172 25.921 9.801 1.00 32.74 185 PRO A C 1
ATOM 1143 O O . PRO A 1 163 ? 30.011 26.819 10.620 1.00 31.79 185 PRO A O 1
ATOM 1147 N N . ALA A 1 164 ? 31.273 25.807 9.063 1.00 33.95 186 ALA A N 1
ATOM 1148 C CA . ALA A 1 164 ? 32.387 26.748 9.229 1.00 33.75 186 ALA A CA 1
ATOM 1149 C C . ALA A 1 164 ? 31.996 28.173 8.835 1.00 31.29 186 ALA A C 1
ATOM 1150 O O . ALA A 1 164 ? 32.377 29.127 9.505 1.00 29.51 186 ALA A O 1
ATOM 1152 N N . THR A 1 165 ? 31.239 28.309 7.750 1.00 28.84 187 THR A N 1
ATOM 1153 C CA . THR A 1 165 ? 30.838 29.632 7.282 1.00 28.35 187 THR A CA 1
ATOM 1154 C C . THR A 1 165 ? 29.791 30.253 8.229 1.00 27.80 187 THR A C 1
ATOM 1155 O O . THR A 1 165 ? 29.851 31.454 8.502 1.00 25.38 187 THR A O 1
ATOM 1159 N N . TRP A 1 166 ? 28.867 29.432 8.751 1.00 28.95 188 TRP A N 1
ATOM 1160 C CA . TRP A 1 166 ? 27.875 29.935 9.716 1.00 29.37 188 TRP A CA 1
ATOM 1161 C C . TRP A 1 166 ? 28.572 30.431 10.951 1.00 30.01 188 TRP A C 1
ATOM 1162 O O . TRP A 1 166 ? 28.227 31.478 11.478 1.00 31.14 188 TRP A O 1
ATOM 1173 N N . ASP A 1 167 ? 29.560 29.667 11.410 1.00 31.41 189 ASP A N 1
ATOM 1174 C CA . ASP A 1 167 ? 30.302 30.007 12.614 1.00 32.87 189 ASP A CA 1
ATOM 1175 C C . ASP A 1 167 ? 30.991 31.353 12.479 1.00 33.27 189 ASP A C 1
ATOM 1176 O O . ASP A 1 167 ? 30.931 32.191 13.393 1.00 33.57 189 ASP A O 1
ATOM 1181 N N . LYS A 1 168 ? 31.613 31.579 11.324 1.00 33.09 190 LYS A N 1
ATOM 1182 C CA . LYS A 1 168 ? 32.342 32.819 11.094 1.00 33.43 190 LYS A CA 1
ATOM 1183 C C . LYS A 1 168 ? 31.357 33.987 10.993 1.00 32.08 190 LYS A C 1
ATOM 1184 O O . LYS A 1 168 ? 31.572 35.032 11.583 1.00 33.38 190 LYS A O 1
ATOM 1190 N N . LEU A 1 169 ? 30.260 33.796 10.269 1.00 30.80 191 LEU A N 1
ATOM 1191 C CA . LEU A 1 169 ? 29.234 34.831 10.165 1.00 30.46 191 LEU A CA 1
ATOM 1192 C C . LEU A 1 169 ? 28.698 35.204 11.533 1.00 30.82 191 LEU A C 1
ATOM 1193 O O . LEU A 1 169 ? 28.543 36.386 11.853 1.00 30.22 191 LEU A O 1
ATOM 1198 N N . GLY A 1 170 ? 28.412 34.181 12.334 1.00 31.90 192 GLY A N 1
ATOM 1199 C CA . GLY A 1 170 ? 27.890 34.378 13.683 1.00 33.62 192 GLY A CA 1
ATOM 1200 C C . GLY A 1 170 ? 28.830 35.135 14.601 1.00 34.63 192 GLY A C 1
ATOM 1201 O O . GLY A 1 170 ? 28.402 36.043 15.309 1.00 35.07 192 GLY A O 1
ATOM 1202 N N . ARG A 1 171 ? 30.110 34.765 14.586 1.00 35.77 193 ARG A N 1
ATOM 1203 C CA . ARG A 1 171 ? 31.103 35.419 15.452 1.00 38.27 193 ARG A CA 1
ATOM 1204 C C . ARG A 1 171 ? 31.315 36.883 15.092 1.00 38.00 193 ARG A C 1
ATOM 1205 O O . ARG A 1 171 ? 31.529 37.703 15.970 1.00 39.62 193 ARG A O 1
ATOM 1213 N N . LEU A 1 172 ? 31.232 37.197 13.804 1.00 36.46 194 LEU A N 1
ATOM 1214 C CA . LEU A 1 172 ? 31.432 38.566 13.330 1.00 36.76 194 LEU A CA 1
ATOM 1215 C C . LEU A 1 172 ? 30.218 39.470 13.498 1.00 36.82 194 LEU A C 1
ATOM 1216 O O . LEU A 1 172 ? 30.376 40.670 13.582 1.00 38.92 194 LEU A O 1
ATOM 1221 N N . THR A 1 173 ? 29.016 38.904 13.533 1.00 34.89 195 THR A N 1
ATOM 1222 C CA . THR A 1 173 ? 27.810 39.724 13.639 1.00 35.68 195 THR A CA 1
ATOM 1223 C C . THR A 1 173 ? 27.160 39.758 15.021 1.00 36.18 195 THR A C 1
ATOM 1224 O O . THR A 1 173 ? 26.278 40.575 15.249 1.00 37.44 195 THR A O 1
ATOM 1228 N N . ASP A 1 174 ? 27.601 38.890 15.933 1.00 37.41 196 ASP A N 1
ATOM 1229 C CA . ASP A 1 174 ? 27.117 38.898 17.316 1.00 39.07 196 ASP A CA 1
ATOM 1230 C C . ASP A 1 174 ? 28.146 39.722 18.102 1.00 41.81 196 ASP A C 1
ATOM 1231 O O . ASP A 1 174 ? 29.262 39.255 18.325 1.00 43.67 196 ASP A O 1
ATOM 1236 N N . PRO A 1 175 ? 27.770 40.932 18.557 1.00 44.48 197 PRO A N 1
ATOM 1237 C CA . PRO A 1 175 ? 28.747 41.775 19.268 1.00 47.14 197 PRO A CA 1
ATOM 1238 C C . PRO A 1 175 ? 29.304 41.186 20.571 1.00 51.21 197 PRO A C 1
ATOM 1239 O O . PRO A 1 175 ? 30.406 41.547 20.972 1.00 52.48 197 PRO A O 1
ATOM 1243 N N . THR A 1 176 ? 28.564 40.278 21.209 1.00 53.77 198 THR A N 1
ATOM 1244 C CA . THR A 1 176 ? 29.012 39.656 22.457 1.00 57.45 198 THR A CA 1
ATOM 1245 C C . THR A 1 176 ? 30.099 38.615 22.227 1.00 60.49 198 THR A C 1
ATOM 1246 O O . THR A 1 176 ? 30.689 38.132 23.189 1.00 63.66 198 THR A O 1
ATOM 1250 N N . LEU A 1 177 ? 30.347 38.264 20.963 1.00 62.60 199 LEU A N 1
ATOM 1251 C CA . LEU A 1 177 ? 31.355 37.263 20.614 1.00 65.68 199 LEU A CA 1
ATOM 1252 C C . LEU A 1 177 ? 32.554 37.867 19.909 1.00 70.81 199 LEU A C 1
ATOM 1253 O O . LEU A 1 177 ? 32.431 38.833 19.160 1.00 70.37 199 LEU A O 1
ATOM 1258 N N . SER A 1 178 ? 33.714 37.262 20.141 1.00 81.25 200 SER A N 1
ATOM 1259 C CA . SER A 1 178 ? 34.966 37.684 19.521 1.00 87.32 200 SER A CA 1
ATOM 1260 C C . SER A 1 178 ? 35.125 36.924 18.192 1.00 89.65 200 SER A C 1
ATOM 1261 O O . SER A 1 178 ? 34.883 35.711 18.100 1.00 86.83 200 SER A O 1
ATOM 1265 N N . LEU B 1 21 ? 19.352 12.561 30.724 1.00 81.84 43 LEU B N 1
ATOM 1266 C CA . LEU B 1 21 ? 19.705 12.779 29.288 1.00 82.20 43 LEU B CA 1
ATOM 1267 C C . LEU B 1 21 ? 18.416 12.728 28.439 1.00 78.00 43 LEU B C 1
ATOM 1268 O O . LEU B 1 21 ? 17.996 13.747 27.876 1.00 73.50 43 LEU B O 1
ATOM 1273 N N . ASP B 1 22 ? 17.780 11.556 28.383 1.00 74.80 44 ASP B N 1
ATOM 1274 C CA . ASP B 1 22 ? 16.520 11.375 27.641 1.00 71.85 44 ASP B CA 1
ATOM 1275 C C . ASP B 1 22 ? 15.350 12.059 28.366 1.00 64.75 44 ASP B C 1
ATOM 1276 O O . ASP B 1 22 ? 14.296 12.303 27.775 1.00 62.13 44 ASP B O 1
ATOM 1281 N N . SER B 1 23 ? 15.545 12.359 29.650 1.00 59.70 45 SER B N 1
ATOM 1282 C CA . SER B 1 23 ? 14.553 13.082 30.442 1.00 55.81 45 SER B CA 1
ATOM 1283 C C . SER B 1 23 ? 14.504 14.584 30.087 1.00 49.68 45 SER B C 1
ATOM 1284 O O . SER B 1 23 ? 13.651 15.299 30.601 1.00 47.33 45 SER B O 1
ATOM 1287 N N . PHE B 1 24 ? 15.437 15.065 29.249 1.00 45.96 46 PHE B N 1
ATOM 1288 C CA . PHE B 1 24 ? 15.414 16.474 28.797 1.00 42.30 46 PHE B CA 1
ATOM 1289 C C . PHE B 1 24 ? 14.780 16.622 27.409 1.00 40.01 46 PHE B C 1
ATOM 1290 O O . PHE B 1 24 ? 14.699 17.715 26.855 1.00 38.60 46 PHE B O 1
ATOM 1298 N N . THR B 1 25 ? 14.283 15.512 26.883 1.00 39.40 47 THR B N 1
ATOM 1299 C CA . THR B 1 25 ? 13.655 15.472 25.584 1.00 39.37 47 THR B CA 1
ATOM 1300 C C . THR B 1 25 ? 12.169 15.178 25.762 1.00 36.87 47 THR B C 1
ATOM 1301 O O . THR B 1 25 ? 11.813 14.284 26.490 1.00 38.74 47 THR B O 1
ATOM 1305 N N . LEU B 1 26 ? 11.302 15.958 25.130 1.00 36.07 48 LEU B N 1
ATOM 1306 C CA . LEU B 1 26 ? 9.864 15.702 25.214 1.00 35.79 48 LEU B CA 1
ATOM 1307 C C . LEU B 1 26 ? 9.393 15.223 23.848 1.00 36.24 48 LEU B C 1
ATOM 1308 O O . LEU B 1 26 ? 9.375 15.982 22.878 1.00 36.13 48 LEU B O 1
ATOM 1313 N N . SER B 1 27 ? 9.028 13.956 23.776 1.00 37.58 49 SER B N 1
ATOM 1314 C CA . SER B 1 27 ? 8.575 13.369 22.539 1.00 39.94 49 SER B CA 1
ATOM 1315 C C . SER B 1 27 ? 7.118 13.051 22.579 1.00 38.32 49 SER B C 1
ATOM 1316 O O . SER B 1 27 ? 6.558 12.799 23.639 1.00 38.83 49 SER B O 1
ATOM 1319 N N . GLY B 1 28 ? 6.504 13.063 21.405 1.00 39.52 50 GLY B N 1
ATOM 1320 C CA . GLY B 1 28 ? 5.081 12.791 21.289 1.00 40.34 50 GLY B CA 1
ATOM 1321 C C . GLY B 1 28 ? 4.575 13.047 19.893 1.00 41.61 50 GLY B C 1
ATOM 1322 O O . GLY B 1 28 ? 5.353 13.095 18.945 1.00 41.81 50 GLY B O 1
ATOM 1323 N N . TYR B 1 29 ? 3.269 13.247 19.772 1.00 41.53 51 TYR B N 1
ATOM 1324 C CA . TYR B 1 29 ? 2.647 13.450 18.472 1.00 44.03 51 TYR B CA 1
ATOM 1325 C C . TYR B 1 29 ? 1.862 14.766 18.367 1.00 43.47 51 TYR B C 1
ATOM 1326 O O . TYR B 1 29 ? 1.146 15.153 19.284 1.00 40.81 51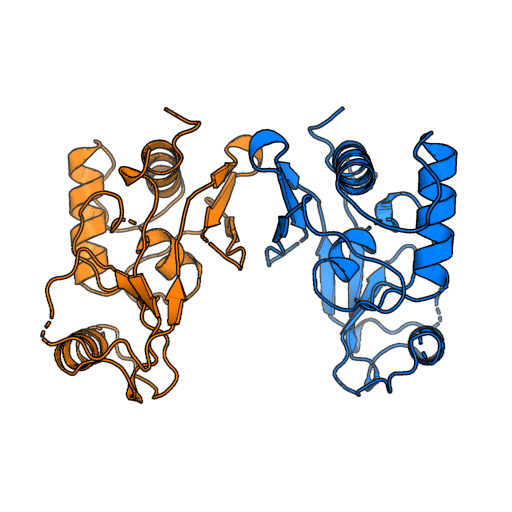 TYR B O 1
ATOM 1335 N N . ILE B 1 30 ? 2.034 15.456 17.242 1.00 44.93 52 ILE B N 1
ATOM 1336 C CA . ILE B 1 30 ? 1.322 16.690 16.960 1.00 44.48 52 ILE B CA 1
ATOM 1337 C C . ILE B 1 30 ? 0.064 16.332 16.181 1.00 45.80 52 ILE B C 1
ATOM 1338 O O . ILE B 1 30 ? 0.131 15.628 15.181 1.00 49.27 52 ILE B O 1
ATOM 1343 N N . TYR B 1 31 ? -1.074 16.811 16.662 1.00 45.90 53 TYR B N 1
ATOM 1344 C CA . TYR B 1 31 ? -2.365 16.604 16.031 1.00 47.17 53 TYR B CA 1
ATOM 1345 C C . TYR B 1 31 ? -2.986 17.954 15.769 1.00 48.32 53 TYR B C 1
ATOM 1346 O O . TYR B 1 31 ? -2.532 18.968 16.308 1.00 46.07 53 TYR B O 1
ATOM 1355 N N . THR B 1 32 ? -4.020 17.958 14.932 1.00 48.12 54 THR B N 1
ATOM 1356 C CA . THR B 1 32 ? -4.829 19.141 14.722 1.00 48.68 54 THR B CA 1
ATOM 1357 C C . THR B 1 32 ? -6.041 18.849 15.579 1.00 48.06 54 THR B C 1
ATOM 1358 O O . THR B 1 32 ? -6.302 17.685 15.907 1.00 47.80 54 THR B O 1
ATOM 1362 N N . TYR B 1 33 ? -6.787 19.882 15.942 1.00 47.99 55 TYR B N 1
ATOM 1363 C CA . TYR B 1 33 ? -7.988 19.692 16.749 1.00 49.25 55 TYR B CA 1
ATOM 1364 C C . TYR B 1 33 ? -8.974 18.722 16.097 1.00 51.40 55 TYR B C 1
ATOM 1365 O O . TYR B 1 33 ? -9.498 17.839 16.770 1.00 51.80 55 TYR B O 1
ATOM 1374 N N . GLU B 1 34 ? -9.206 18.862 14.790 1.00 54.96 56 GLU B N 1
ATOM 1375 C CA . GLU B 1 34 ? -10.167 17.980 14.108 1.00 58.94 56 GLU B CA 1
ATOM 1376 C C . GLU B 1 34 ? -9.724 16.511 14.073 1.00 60.18 56 GLU B C 1
ATOM 1377 O O . GLU B 1 34 ? -10.564 15.620 14.180 1.00 63.66 56 GLU B O 1
ATOM 1383 N N . ASN B 1 35 ? -8.422 16.254 13.954 1.00 60.67 57 ASN B N 1
ATOM 1384 C CA . ASN B 1 35 ? -7.950 14.859 13.889 1.00 64.79 57 ASN B CA 1
ATOM 1385 C C . ASN B 1 35 ? -7.382 14.301 15.212 1.00 62.17 57 ASN B C 1
ATOM 1386 O O . ASN B 1 35 ? -6.907 13.175 15.241 1.00 63.94 57 ASN B O 1
ATOM 1391 N N . ALA B 1 36 ? -7.457 15.065 16.302 1.00 59.72 58 ALA B N 1
ATOM 1392 C CA . ALA B 1 36 ? -6.916 14.600 17.587 1.00 58.34 58 ALA B CA 1
ATOM 1393 C C . ALA B 1 36 ? -7.828 13.562 18.253 1.00 59.46 58 ALA B C 1
ATOM 1394 O O . ALA B 1 36 ? -9.027 13.543 17.988 1.00 61.38 58 ALA B O 1
ATOM 1396 N N . PRO B 1 37 ? -7.265 12.701 19.134 1.00 61.35 59 PRO B N 1
ATOM 1397 C CA . PRO B 1 37 ? -8.106 11.735 19.860 1.00 62.75 59 PRO B CA 1
ATOM 1398 C C . PRO B 1 37 ? -9.176 12.468 20.673 1.00 62.73 59 PRO B C 1
ATOM 1399 O O . PRO B 1 37 ? -8.950 13.608 21.101 1.00 60.32 59 PRO B O 1
ATOM 1403 N N . GLN B 1 38 ? -10.317 11.819 20.891 1.00 65.46 60 GLN B N 1
ATOM 1404 C CA . GLN B 1 38 ? -11.445 12.454 21.579 1.00 66.74 60 GLN B CA 1
ATOM 1405 C C . GLN B 1 38 ? -11.099 13.080 22.945 1.00 64.97 60 GLN B C 1
ATOM 1406 O O . GLN B 1 38 ? -11.537 14.194 23.237 1.00 62.01 60 GLN B O 1
ATOM 1412 N N . GLU B 1 39 ? -10.318 12.376 23.762 1.00 65.08 61 GLU B N 1
ATOM 1413 C CA . GLU B 1 39 ? -9.902 12.903 25.071 1.00 65.74 61 GLU B CA 1
ATOM 1414 C C . GLU B 1 39 ? -9.183 14.251 24.923 1.00 61.18 61 GLU B C 1
ATOM 1415 O O . GLU B 1 39 ? -9.410 15.187 25.704 1.00 57.75 61 GLU B O 1
ATOM 1421 N N . ILE B 1 40 ? -8.324 14.328 23.908 1.00 56.47 62 ILE B N 1
ATOM 1422 C CA . ILE B 1 40 ? -7.557 15.529 23.610 1.00 53.31 62 ILE B CA 1
ATOM 1423 C C . ILE B 1 40 ? -8.484 16.629 23.080 1.00 52.47 62 ILE B C 1
ATOM 1424 O O . ILE B 1 40 ? -8.307 17.798 23.409 1.00 50.35 62 ILE B O 1
ATOM 1429 N N . ARG B 1 41 ? -9.467 16.259 22.263 1.00 54.77 63 ARG B N 1
ATOM 1430 C CA . ARG B 1 41 ? -10.439 17.241 21.758 1.00 55.72 63 ARG B CA 1
ATOM 1431 C C . ARG B 1 41 ? -11.233 17.851 22.909 1.00 54.41 63 ARG B C 1
ATOM 1432 O O . ARG B 1 41 ? -11.422 19.068 22.959 1.00 52.50 63 ARG B O 1
ATOM 1440 N N . ASP B 1 42 ? -11.690 16.997 23.825 1.00 57.16 64 ASP B N 1
ATOM 1441 C CA . ASP B 1 42 ? -12.460 17.438 24.997 1.00 60.51 64 ASP B CA 1
ATOM 1442 C C . ASP B 1 42 ? -11.652 18.409 25.855 1.00 59.12 64 ASP B C 1
ATOM 1443 O O . ASP B 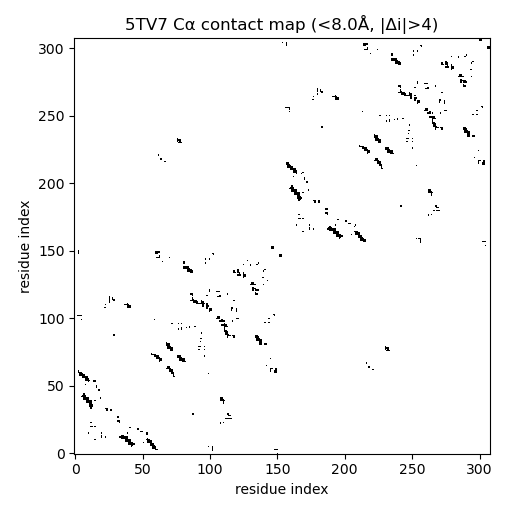1 42 ? -12.163 19.435 26.298 1.00 60.01 64 ASP B O 1
ATOM 1448 N N . GLU B 1 43 ? -10.388 18.069 26.081 1.00 59.92 65 GLU B N 1
ATOM 1449 C CA . GLU B 1 43 ? -9.497 18.896 26.885 1.00 59.19 65 GLU B CA 1
ATOM 1450 C C . GLU B 1 43 ? -9.264 20.254 26.211 1.00 55.68 65 GLU B C 1
ATOM 1451 O O . GLU B 1 43 ? -9.227 21.289 26.887 1.00 52.73 65 GLU B O 1
ATOM 1457 N N . HIS B 1 44 ? -9.128 20.241 24.883 1.00 51.07 66 HIS B N 1
ATOM 1458 C CA . HIS B 1 44 ? -8.872 21.469 24.137 1.00 50.70 66 HIS B CA 1
ATOM 1459 C C . HIS B 1 44 ? -10.102 22.356 24.084 1.00 51.05 66 HIS B C 1
ATOM 1460 O O . HIS B 1 44 ? -9.994 23.570 24.249 1.00 47.22 66 HIS B O 1
ATOM 1467 N N . LYS B 1 45 ? -11.267 21.755 23.855 1.00 53.54 67 LYS B N 1
ATOM 1468 C CA . LYS B 1 45 ? -12.501 22.528 23.815 1.00 57.33 67 LYS B CA 1
ATOM 1469 C C . LYS B 1 45 ? -12.685 23.247 25.152 1.00 57.82 67 LYS B C 1
ATOM 1470 O O . LYS B 1 45 ? -12.939 24.452 25.192 1.00 58.14 67 LYS B O 1
ATOM 1476 N N . GLN B 1 46 ? -12.526 22.497 26.238 1.00 59.46 68 GLN B N 1
ATOM 1477 C CA . GLN B 1 46 ? -12.666 23.041 27.584 1.00 61.90 68 GLN B CA 1
ATOM 1478 C C . GLN B 1 46 ? -11.677 24.177 27.821 1.00 59.47 68 GLN B C 1
ATOM 1479 O O . GLN B 1 46 ? -12.047 25.220 28.341 1.00 59.36 68 GLN B O 1
ATOM 1485 N N . ASN B 1 47 ? -10.427 23.969 27.421 1.00 57.28 69 ASN B N 1
ATOM 1486 C CA . ASN B 1 47 ? -9.377 24.971 27.612 1.00 58.42 69 ASN B CA 1
ATOM 1487 C C . ASN B 1 47 ? -9.708 26.295 26.912 1.00 60.54 69 ASN B C 1
ATOM 1488 O O . ASN B 1 47 ? -9.511 27.363 27.487 1.00 62.89 69 ASN B O 1
ATOM 1503 N N . GLU B 1 49 ? -12.852 27.418 25.704 1.00 68.85 71 GLU B N 1
ATOM 1504 C CA . GLU B 1 49 ? -14.074 28.034 26.250 1.00 74.29 71 GLU B CA 1
ATOM 1505 C C . GLU B 1 49 ? -13.786 28.700 27.598 1.00 75.89 71 GLU B C 1
ATOM 1506 O O . GLU B 1 49 ? -14.432 29.678 27.976 1.00 76.70 71 GLU B O 1
ATOM 1512 N N . GLU B 1 50 ? -12.789 28.153 28.289 1.00 74.20 72 GLU B N 1
ATOM 1513 C CA . GLU B 1 50 ? -12.311 28.652 29.578 1.00 76.53 72 GLU B CA 1
ATOM 1514 C C . GLU B 1 50 ? -11.796 30.090 29.418 1.00 77.70 72 GLU B C 1
ATOM 1515 O O . GLU B 1 50 ? -12.046 30.947 30.267 1.00 80.39 72 GLU B O 1
ATOM 1521 N N . ILE B 1 51 ? -11.080 30.330 28.316 1.00 75.09 73 ILE B N 1
ATOM 1522 C CA . ILE B 1 51 ? -10.512 31.651 28.001 1.00 77.28 73 ILE B CA 1
ATOM 1523 C C . ILE B 1 51 ? -11.330 32.423 26.940 1.00 78.09 73 ILE B C 1
ATOM 1524 O O . ILE B 1 51 ? -10.794 33.297 26.252 1.00 75.92 73 ILE B O 1
ATOM 1529 N N . ASN B 1 52 ? -12.623 32.096 26.829 1.00 79.73 74 ASN B N 1
ATOM 1530 C CA . ASN B 1 52 ? -13.556 32.763 25.900 1.00 83.36 74 ASN B CA 1
ATOM 1531 C C . ASN B 1 52 ? -13.095 32.839 24.436 1.00 80.83 74 ASN B C 1
ATOM 1532 O O . ASN B 1 52 ? -13.085 33.910 23.828 1.00 82.75 74 ASN B O 1
ATOM 1537 N N . ILE B 1 53 ? -12.699 31.692 23.893 1.00 77.68 75 ILE B N 1
ATOM 1538 C CA . ILE B 1 53 ? -12.289 31.571 22.489 1.00 76.78 75 ILE B CA 1
ATOM 1539 C C . ILE B 1 53 ? -12.830 30.232 21.973 1.00 73.25 75 ILE B C 1
ATOM 1540 O O . ILE B 1 53 ? -12.980 29.279 22.740 1.00 70.99 75 ILE B O 1
ATOM 1545 N N . ASP B 1 54 ? -13.164 30.180 20.687 1.00 72.25 76 ASP B N 1
ATOM 1546 C CA . ASP B 1 54 ? -13.674 28.954 20.076 1.00 70.23 76 ASP B CA 1
ATOM 1547 C C . ASP B 1 54 ? -12.530 28.185 19.434 1.00 64.40 76 ASP B C 1
ATOM 1548 O O . ASP B 1 54 ? -11.656 28.787 18.806 1.00 63.68 76 ASP B O 1
ATOM 1553 N N . PRO B 1 55 ? -12.513 26.849 19.602 1.00 59.94 77 PRO B N 1
ATOM 1554 C CA . PRO B 1 55 ? -11.457 26.079 18.948 1.00 57.30 77 PRO B CA 1
ATOM 1555 C C . PRO B 1 55 ? -11.661 26.042 17.437 1.00 57.96 77 PRO B C 1
ATOM 1556 O O . PRO B 1 55 ? -12.774 26.229 16.962 1.00 61.24 77 PRO B O 1
ATOM 1560 N N . LYS B 1 56 ? -10.582 25.817 16.704 1.00 56.77 78 LYS B N 1
ATOM 1561 C CA . LYS B 1 56 ? -10.627 25.731 15.249 1.00 60.23 78 LYS B CA 1
ATOM 1562 C C . LYS B 1 56 ? -10.060 24.393 14.808 1.00 57.81 78 LYS B C 1
ATOM 1563 O O . LYS B 1 56 ? -9.132 23.892 15.437 1.00 54.63 78 LYS B O 1
ATOM 1569 N N . PRO B 1 57 ? -10.622 23.799 13.733 1.00 59.38 79 PRO B N 1
ATOM 1570 C CA . PRO B 1 57 ? -10.155 22.512 13.219 1.00 59.20 79 PRO B CA 1
ATOM 1571 C C . PRO B 1 57 ? -8.632 22.359 13.098 1.00 56.71 79 PRO B C 1
ATOM 1572 O O . PRO B 1 57 ? -8.102 21.277 13.430 1.00 54.89 79 PRO B O 1
ATOM 1576 N N . ASP B 1 58 ? -7.947 23.420 12.649 1.00 57.90 80 ASP B N 1
ATOM 1577 C CA . ASP B 1 58 ? -6.481 23.383 12.460 1.00 59.45 80 ASP B CA 1
ATOM 1578 C C . ASP B 1 58 ? -5.643 23.802 13.690 1.00 55.13 80 ASP B C 1
ATOM 1579 O O . ASP B 1 58 ? -4.429 24.000 13.574 1.00 55.87 80 ASP B O 1
ATOM 1584 N N . ASP B 1 59 ? -6.278 23.945 14.850 1.00 52.04 81 ASP B N 1
ATOM 1585 C CA . ASP B 1 59 ? -5.537 24.244 16.089 1.00 49.23 81 ASP B CA 1
ATOM 1586 C C . ASP B 1 59 ? -4.590 23.081 16.341 1.00 47.50 81 ASP B C 1
ATOM 1587 O O . ASP B 1 59 ? -5.018 21.929 16.350 1.00 49.32 81 ASP B O 1
ATOM 1592 N N A GLU B 1 60 ? -3.304 23.371 16.511 0.50 47.00 82 GLU B N 1
ATOM 1593 N N B GLU B 1 60 ? -3.318 23.402 16.552 0.50 46.72 82 GLU B N 1
ATOM 1594 C CA A GLU B 1 60 ? -2.319 22.318 16.743 0.50 46.27 82 GLU B CA 1
ATOM 1595 C CA B GLU B 1 60 ? -2.276 22.417 16.802 0.50 45.85 82 GLU B CA 1
ATOM 1596 C C A GLU B 1 60 ? -2.168 22.006 18.233 0.50 43.33 82 GLU B C 1
ATOM 1597 C C B GLU B 1 60 ? -2.237 22.016 18.276 0.50 43.00 82 GLU B C 1
ATOM 1598 O O A GLU B 1 60 ? -2.102 22.908 19.075 0.50 43.48 82 GLU B O 1
ATOM 1599 O O B GLU B 1 60 ? -2.308 22.877 19.163 0.50 42.50 82 GLU B O 1
ATOM 1610 N N . ILE B 1 61 ? -2.159 20.712 18.535 1.00 41.10 83 ILE B N 1
ATOM 1611 C CA . ILE B 1 61 ? -2.086 20.195 19.895 1.00 38.79 83 ILE B CA 1
ATOM 1612 C C . ILE B 1 61 ? -1.008 19.125 19.925 1.00 38.30 83 ILE B C 1
ATOM 1613 O O . ILE B 1 61 ? -1.041 18.199 19.119 1.00 41.46 83 ILE B O 1
ATOM 1618 N N . PHE B 1 62 ? -0.042 19.259 20.830 1.00 35.58 84 PHE B N 1
ATOM 1619 C CA . PHE B 1 62 ? 1.017 18.261 20.974 1.00 35.14 84 PHE B CA 1
ATOM 1620 C C . PHE B 1 62 ? 0.683 17.353 22.154 1.00 35.19 84 PHE B C 1
ATOM 1621 O O . PHE B 1 62 ? 0.433 17.835 23.267 1.00 35.13 84 PHE B O 1
ATOM 1629 N N . VAL B 1 63 ? 0.658 16.045 21.896 1.00 35.99 85 VAL B N 1
ATOM 1630 C CA . VAL B 1 63 ? 0.366 15.033 22.899 1.00 36.74 85 VAL B CA 1
ATOM 1631 C C . VAL B 1 63 ? 1.655 14.256 23.188 1.00 38.07 85 VAL B C 1
ATOM 1632 O O . VAL B 1 63 ? 2.132 13.518 22.335 1.00 37.04 85 VAL B O 1
ATOM 1636 N N . PRO B 1 64 ? 2.227 14.424 24.395 1.00 40.26 86 PRO B N 1
ATOM 1637 C CA . PRO B 1 64 ? 3.458 13.687 24.725 1.00 43.83 86 PRO B CA 1
ATOM 1638 C C . PRO B 1 64 ? 3.209 12.195 24.921 1.00 48.31 86 PRO B C 1
ATOM 1639 O O . PRO B 1 64 ? 2.081 11.790 25.203 1.00 47.25 86 PRO B O 1
ATOM 1643 N N . GLU B 1 65 ? 4.250 11.388 24.745 1.00 52.67 87 GLU B N 1
ATOM 1644 C CA . GLU B 1 65 ? 4.136 9.948 24.970 1.00 60.03 87 GLU B CA 1
ATOM 1645 C C . GLU B 1 65 ? 3.772 9.648 26.425 1.00 62.87 87 GLU B C 1
ATOM 1646 O O . GLU B 1 65 ? 3.098 8.655 26.696 1.00 64.13 87 GLU B O 1
ATOM 1652 N N . SER B 1 66 ? 4.212 10.512 27.348 1.00 65.27 88 SER B N 1
ATOM 1653 C CA . SER B 1 66 ? 3.900 10.349 28.778 1.00 70.96 88 SER B CA 1
ATOM 1654 C C . SER B 1 66 ? 2.388 10.371 29.069 1.00 74.59 88 SER B C 1
ATOM 1655 O O . SER B 1 66 ? 1.927 9.662 29.965 1.00 78.23 88 SER B O 1
ATOM 1658 N N . ALA B 1 67 ? 1.625 11.163 28.309 1.00 75.65 89 ALA B N 1
ATOM 1659 C CA . ALA B 1 67 ? 0.166 11.225 28.482 1.00 78.91 89 ALA B CA 1
ATOM 1660 C C . ALA B 1 67 ? -0.445 9.866 28.154 1.00 84.95 89 ALA B C 1
ATOM 1661 O O . ALA B 1 67 ? -0.229 9.335 27.065 1.00 86.32 89 ALA B O 1
ATOM 1663 N N . ASN B 1 68 ? -1.203 9.309 29.099 1.00 91.78 90 ASN B N 1
ATOM 1664 C CA . ASN B 1 68 ? -1.806 7.981 28.907 1.00 97.80 90 ASN B CA 1
ATOM 1665 C C . ASN B 1 68 ? -3.178 8.022 28.226 1.00 101.52 90 ASN B C 1
ATOM 1666 O O . ASN B 1 68 ? -4.195 8.335 28.850 1.00 102.69 90 ASN B O 1
ATOM 1671 N N . LEU B 1 69 ? -3.175 7.729 26.928 1.00 103.83 91 LEU B N 1
ATOM 1672 C CA . LEU B 1 69 ? -4.388 7.621 26.131 1.00 106.12 91 LEU B CA 1
ATOM 1673 C C . LEU B 1 69 ? -4.566 6.119 25.969 1.00 112.30 91 LEU B C 1
ATOM 1674 O O . LEU B 1 69 ? -3.608 5.423 25.623 1.00 113.33 91 LEU B O 1
ATOM 1687 N N . ASN B 1 71 ? -6.264 4.207 23.756 1.00 127.55 93 ASN B N 1
ATOM 1688 C CA . ASN B 1 71 ? -6.126 3.700 22.379 1.00 127.44 93 ASN B CA 1
ATOM 1689 C C . ASN B 1 71 ? -5.883 4.848 21.393 1.00 124.51 93 ASN B C 1
ATOM 1690 O O . ASN B 1 71 ? -6.770 5.245 20.633 1.00 124.96 93 ASN B O 1
ATOM 1695 N N . GLU B 1 72 ? -4.651 5.357 21.418 1.00 122.24 94 GLU B N 1
ATOM 1696 C CA . GLU B 1 72 ? -4.233 6.488 20.583 1.00 120.74 94 GLU B CA 1
ATOM 1697 C C . GLU B 1 72 ? -4.059 6.114 19.106 1.00 120.16 94 GLU B C 1
ATOM 1698 O O . GLU B 1 72 ? -3.347 5.161 18.776 1.00 121.11 94 GLU B O 1
ATOM 1704 N N . ASP B 1 73 ? -4.716 6.881 18.232 1.00 117.03 95 ASP B N 1
ATOM 1705 C CA .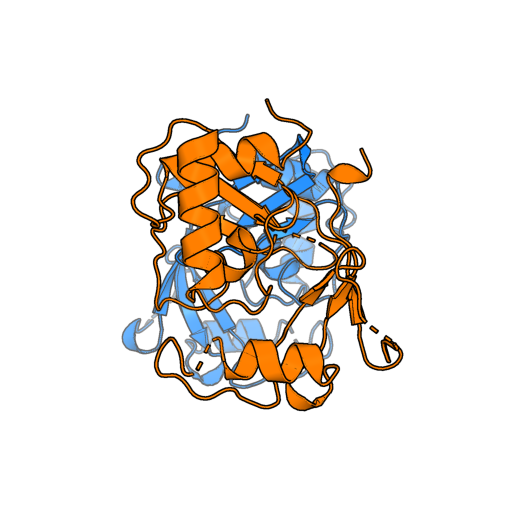 ASP B 1 73 ? -4.619 6.707 16.785 1.00 114.71 95 ASP B CA 1
ATOM 1706 C C . ASP B 1 73 ? -3.589 7.739 16.299 1.00 110.08 95 ASP B C 1
ATOM 1707 O O . ASP B 1 73 ? -3.942 8.806 15.782 1.00 109.16 95 ASP B O 1
ATOM 1712 N N . ASN B 1 74 ? -2.313 7.399 16.487 1.00 106.23 96 ASN B N 1
ATOM 1713 C CA . ASN B 1 74 ? -1.192 8.272 16.092 1.00 101.69 96 ASN B CA 1
ATOM 1714 C C . ASN B 1 74 ? -0.726 8.078 14.638 1.00 100.82 96 ASN B C 1
ATOM 1715 O O . ASN B 1 74 ? 0.348 8.558 14.263 1.00 98.82 96 ASN B O 1
ATOM 1720 N N . SER B 1 75 ? -1.534 7.385 13.828 1.00 101.68 97 SER B N 1
ATOM 1721 C CA . SER B 1 75 ? -1.246 7.219 12.394 1.00 101.08 97 SER B CA 1
ATOM 1722 C C . SER B 1 75 ? -1.374 8.576 11.690 1.00 98.74 97 SER B C 1
ATOM 1723 O O . SER B 1 75 ? -0.692 8.843 10.696 1.00 101.09 97 SER B O 1
ATOM 1726 N N . LYS B 1 76 ? -2.262 9.414 12.228 1.00 93.85 98 LYS B N 1
ATOM 1727 C CA . LYS B 1 76 ? -2.516 10.775 11.738 1.00 89.81 98 LYS B CA 1
ATOM 1728 C C . LYS B 1 76 ? -1.645 11.813 12.464 1.00 81.89 98 LYS B C 1
ATOM 1729 O O . LYS B 1 76 ? -1.392 12.901 11.938 1.00 79.30 98 LYS B O 1
ATOM 1735 N N . GLY B 1 77 ? -1.194 11.474 13.670 1.00 73.97 99 GLY B N 1
ATOM 1736 C CA . GLY B 1 77 ? -0.326 12.360 14.422 1.00 67.01 99 GLY B CA 1
ATOM 1737 C C . GLY B 1 77 ? 1.069 12.394 13.827 1.00 62.77 99 GLY B C 1
ATOM 1738 O O . GLY B 1 77 ? 1.545 11.396 13.297 1.00 63.18 99 GLY B O 1
ATOM 1739 N N . VAL B 1 78 ? 1.711 13.554 13.905 1.00 57.82 100 VAL B N 1
ATOM 1740 C CA . VAL B 1 78 ? 3.064 13.744 13.399 1.00 56.12 100 VAL B CA 1
ATOM 1741 C C . VAL B 1 78 ? 4.026 13.703 14.581 1.00 52.92 100 VAL B C 1
ATOM 1742 O O . VAL B 1 78 ? 3.886 14.489 15.525 1.00 50.10 100 VAL B O 1
ATOM 1746 N N . TYR B 1 79 ? 5.006 12.808 14.523 1.00 51.41 101 TYR B N 1
ATOM 1747 C CA . TYR B 1 79 ? 5.969 12.659 15.608 1.00 49.89 101 TYR B CA 1
ATOM 1748 C C . TYR B 1 79 ? 6.889 13.870 15.725 1.00 47.44 101 TYR B C 1
ATOM 1749 O O . TYR B 1 79 ? 7.304 14.431 14.724 1.00 47.14 101 TYR B O 1
ATOM 1758 N N . ALA B 1 80 ? 7.166 14.280 16.963 1.00 44.35 102 ALA B N 1
ATOM 1759 C CA . ALA B 1 80 ? 8.044 15.417 17.238 1.00 41.92 102 ALA B CA 1
ATOM 1760 C C . ALA B 1 80 ? 8.786 15.190 18.549 1.00 40.38 102 ALA B C 1
ATOM 1761 O O . ALA B 1 80 ? 8.248 14.590 19.466 1.00 40.27 102 ALA B O 1
ATOM 1763 N N A SER B 1 81 ? 10.014 15.694 18.619 0.50 40.21 103 SER B N 1
ATOM 1764 N N B SER B 1 81 ? 10.032 15.654 18.609 0.50 40.67 103 SER B N 1
ATOM 1765 C CA A SER B 1 81 ? 10.878 15.539 19.781 0.50 39.91 103 SER B CA 1
ATOM 1766 C CA B SER B 1 81 ? 10.871 15.556 19.804 0.50 40.56 103 SER B CA 1
ATOM 1767 C C A SER B 1 81 ? 11.475 16.912 20.137 0.50 38.71 103 SER B C 1
ATOM 1768 C C B SER B 1 81 ? 11.436 16.936 20.119 0.50 39.07 103 SER B C 1
ATOM 1769 O O A SER B 1 81 ? 12.284 17.452 19.383 0.50 38.70 103 SER B O 1
ATOM 1770 O O B SER B 1 81 ? 12.180 17.505 19.322 0.50 38.96 103 SER B O 1
ATOM 1775 N N . TYR B 1 82 ? 11.071 17.468 21.281 1.00 38.21 104 TYR B N 1
ATOM 1776 C CA . TYR B 1 82 ? 11.530 18.797 21.714 1.00 35.91 104 TYR B CA 1
ATOM 1777 C C . TYR B 1 82 ? 12.593 18.785 22.793 1.00 35.13 104 TYR B C 1
ATOM 1778 O O . TYR B 1 82 ? 12.502 18.023 23.765 1.00 34.35 104 TYR B O 1
ATOM 1787 N N . THR B 1 83 ? 13.575 19.666 22.627 1.00 34.27 105 THR B N 1
ATOM 1788 C CA . THR B 1 83 ? 14.629 19.916 23.618 1.00 34.44 105 THR B CA 1
ATOM 1789 C C . THR B 1 83 ? 14.635 21.429 23.840 1.00 32.89 105 THR B C 1
ATOM 1790 O O . THR B 1 83 ? 14.038 22.175 23.063 1.00 31.61 105 THR B O 1
ATOM 1794 N N . VAL B 1 84 ? 15.345 21.879 24.868 1.00 32.68 106 VAL B N 1
ATOM 1795 C CA . VAL B 1 84 ? 15.345 23.276 25.249 1.00 32.78 106 VAL B CA 1
ATOM 1796 C C . VAL B 1 84 ? 16.739 23.842 25.327 1.00 34.36 106 VAL B C 1
ATOM 1797 O O . VAL B 1 84 ? 17.651 23.196 25.844 1.00 36.49 106 VAL B O 1
ATOM 1801 N N . SER B 1 85 ? 16.895 25.049 24.796 1.00 34.09 107 SER B N 1
ATOM 1802 C CA . SER B 1 85 ? 18.154 25.777 24.838 1.00 35.68 107 SER B CA 1
ATOM 1803 C C . SER B 1 85 ? 17.849 27.166 25.387 1.00 36.27 107 SER B C 1
ATOM 1804 O O . SER B 1 85 ? 17.060 27.914 24.805 1.00 37.36 107 SER B O 1
ATOM 1807 N N . TYR B 1 86 ? 18.456 27.495 26.517 1.00 36.57 108 TYR B N 1
ATOM 1808 C CA . TYR B 1 86 ? 18.233 28.773 27.158 1.00 36.68 108 TYR B CA 1
ATOM 1809 C C . TYR B 1 86 ? 19.491 29.602 27.054 1.00 38.28 108 TYR B C 1
ATOM 1810 O O . TYR B 1 86 ? 20.533 29.227 27.577 1.00 39.71 108 TYR B O 1
ATOM 1819 N N . ASN B 1 87 ? 19.393 30.712 26.327 1.00 39.74 109 ASN B N 1
ATOM 1820 C CA . ASN B 1 87 ? 20.521 31.614 26.154 1.00 42.05 109 ASN B CA 1
ATOM 1821 C C . ASN B 1 87 ? 20.357 32.741 27.159 1.00 42.01 109 ASN B C 1
ATOM 1822 O O . ASN B 1 87 ? 19.642 33.713 26.917 1.00 41.10 109 ASN B O 1
ATOM 1827 N N . ILE B 1 88 ? 21.046 32.594 28.288 1.00 43.99 110 ILE B N 1
ATOM 1828 C CA . ILE B 1 88 ? 20.950 33.541 29.400 1.00 45.63 110 ILE B CA 1
ATOM 1829 C C . ILE B 1 88 ? 21.317 34.954 28.988 1.00 46.87 110 ILE B C 1
ATOM 1830 O O . ILE B 1 88 ? 20.539 35.874 29.223 1.00 47.93 110 ILE B O 1
ATOM 1835 N N . GLY B 1 89 ? 22.475 35.121 28.350 1.00 47.96 111 GLY B N 1
ATOM 1836 C CA . GLY B 1 89 ? 22.923 36.437 27.893 1.00 49.17 111 GLY B CA 1
ATOM 1837 C C . GLY B 1 89 ? 21.945 37.139 26.956 1.00 48.35 111 GLY B C 1
ATOM 1838 O O . GLY B 1 89 ? 21.677 38.327 27.112 1.00 51.07 111 GLY B O 1
ATOM 1839 N N . ALA B 1 90 ? 21.403 36.400 25.995 1.00 46.24 112 ALA B N 1
ATOM 1840 C CA . ALA B 1 90 ? 20.449 36.946 25.018 1.00 45.53 112 ALA B CA 1
ATOM 1841 C C . ALA B 1 90 ? 19.021 37.047 25.549 1.00 44.24 112 ALA B C 1
ATOM 1842 O O . ALA B 1 90 ? 18.168 37.646 24.895 1.00 43.92 112 ALA B O 1
ATOM 1844 N N . LYS B 1 91 ? 18.752 36.455 26.714 1.00 42.77 113 LYS B N 1
ATOM 1845 C CA . LYS B 1 91 ? 17.394 36.457 27.278 1.00 41.69 113 LYS B CA 1
ATOM 1846 C C . LYS B 1 91 ? 16.392 35.810 26.312 1.00 38.85 113 LYS B C 1
ATOM 1847 O O . LYS B 1 91 ? 15.315 36.338 26.051 1.00 38.76 113 LYS B O 1
ATOM 1853 N N . THR B 1 92 ? 16.767 34.648 25.793 1.00 37.59 114 THR B N 1
ATOM 1854 C CA . THR B 1 92 ? 15.911 33.905 24.883 1.00 36.11 114 THR B CA 1
ATOM 1855 C C . THR B 1 92 ? 15.919 32.435 25.253 1.00 34.48 114 THR B C 1
ATOM 1856 O O . THR B 1 92 ? 16.895 31.919 25.811 1.00 32.52 114 THR B O 1
ATOM 1860 N N . ILE B 1 93 ? 14.818 31.781 24.916 1.00 33.49 115 ILE B N 1
ATOM 1861 C CA . ILE B 1 93 ? 14.647 30.353 25.077 1.00 33.25 115 ILE B CA 1
ATOM 1862 C C . ILE B 1 93 ? 14.243 29.827 23.719 1.00 32.02 115 ILE B C 1
ATOM 1863 O O . ILE B 1 93 ? 13.342 30.374 23.085 1.00 32.79 115 ILE B O 1
ATOM 1868 N N . THR B 1 94 ? 14.913 28.771 23.274 1.00 31.50 116 THR B N 1
ATOM 1869 C CA . THR B 1 94 ? 14.592 28.136 22.006 1.00 31.10 116 THR B CA 1
ATOM 1870 C C . THR B 1 94 ? 14.133 26.707 22.269 1.00 31.08 116 THR B C 1
ATOM 1871 O O . THR B 1 94 ? 14.777 25.956 23.025 1.00 30.59 116 THR B O 1
ATOM 1875 N N . ILE B 1 95 ? 12.973 26.377 21.708 1.00 31.54 117 ILE B N 1
ATOM 1876 C CA . ILE B 1 95 ? 12.440 25.034 21.735 1.00 32.72 117 ILE B CA 1
ATOM 1877 C C . ILE B 1 95 ? 12.855 24.434 20.388 1.00 34.85 117 ILE B C 1
ATOM 1878 O O . ILE B 1 95 ? 12.444 24.917 19.325 1.00 33.44 117 ILE B O 1
ATOM 1891 N N . SER B 1 97 ? 13.264 21.247 17.679 1.00 40.17 119 SER B N 1
ATOM 1892 C CA . SER B 1 97 ? 12.755 19.991 17.133 1.00 42.38 119 SER B CA 1
ATOM 1893 C C . SER B 1 97 ? 13.305 20.021 15.712 1.00 45.26 119 SER B C 1
ATOM 1894 O O . SER B 1 97 ? 14.492 20.334 15.533 1.00 46.40 119 SER B O 1
ATOM 1897 N N . ASN B 1 98 ? 12.491 19.696 14.708 1.00 46.54 120 ASN B N 1
ATOM 1898 C CA . ASN B 1 98 ? 12.951 19.899 13.321 1.00 50.46 120 ASN B CA 1
ATOM 1899 C C . ASN B 1 98 ? 12.870 21.403 13.036 1.00 50.43 120 ASN B C 1
ATOM 1900 O O . ASN B 1 98 ? 13.563 21.919 12.166 1.00 50.36 120 ASN B O 1
ATOM 1905 N N . GLU B 1 99 ? 12.009 22.082 13.790 1.00 49.31 121 GLU B N 1
ATOM 1906 C CA . GLU B 1 99 ? 11.839 23.528 13.714 1.00 50.99 121 GLU B CA 1
ATOM 1907 C C . GLU B 1 99 ? 12.412 24.173 14.980 1.00 47.43 121 GLU B C 1
ATOM 1908 O O . GLU B 1 99 ? 12.687 23.491 15.969 1.00 43.29 121 GLU B O 1
ATOM 1914 N N . TYR B 1 100 ? 12.589 25.488 14.937 1.00 44.50 122 TYR B N 1
ATOM 1915 C CA . TYR B 1 100 ? 13.129 26.226 16.063 1.00 42.37 122 TYR B CA 1
ATOM 1916 C C . TYR B 1 100 ? 12.159 27.306 16.448 1.00 40.98 122 TYR B C 1
ATOM 1917 O O . TYR B 1 100 ? 11.871 28.199 15.654 1.00 44.55 122 TYR B O 1
ATOM 1926 N N A LEU B 1 101 ? 11.649 27.187 17.668 0.50 39.35 123 LEU B N 1
ATOM 1927 N N B LEU B 1 101 ? 11.622 27.194 17.659 0.50 39.09 123 LEU B N 1
ATOM 1928 C CA A LEU B 1 101 ? 10.711 28.113 18.253 0.50 38.33 123 LEU B CA 1
ATOM 1929 C CA B LEU B 1 101 ? 10.681 28.152 18.205 0.50 38.00 123 LEU B CA 1
ATOM 1930 C C A LEU B 1 101 ? 11.455 28.927 19.294 0.50 36.61 123 LEU B C 1
ATOM 1931 C C B LEU B 1 101 ? 11.407 28.936 19.289 0.50 36.44 123 LEU B C 1
ATOM 1932 O O A LEU B 1 101 ? 11.796 28.402 20.346 0.50 35.28 123 LEU B O 1
ATOM 1933 O O B LEU B 1 101 ? 11.697 28.398 20.350 0.50 35.15 123 LEU B O 1
ATOM 1942 N N . THR B 1 102 ? 11.712 30.202 19.010 1.00 36.70 124 THR B N 1
ATOM 1943 C CA . THR B 1 102 ? 12.439 31.063 19.953 1.00 36.32 124 THR B CA 1
ATOM 1944 C C . THR B 1 102 ? 11.553 32.170 20.518 1.00 35.93 124 THR B C 1
ATOM 1945 O O . THR B 1 102 ? 10.800 32.806 19.794 1.00 37.37 124 THR B O 1
ATOM 1949 N N . ILE B 1 103 ? 11.672 32.391 21.825 1.00 36.36 125 ILE B N 1
ATOM 1950 C CA . ILE B 1 103 ? 10.900 33.417 22.544 1.00 36.19 125 ILE B CA 1
ATOM 1951 C C . ILE B 1 103 ? 11.813 34.236 23.444 1.00 36.47 125 ILE B C 1
ATOM 1952 O O . ILE B 1 103 ? 12.920 33.802 23.783 1.00 35.84 125 ILE B O 1
ATOM 1957 N N . SER B 1 104 ? 11.374 35.452 23.766 1.00 37.69 126 SER B N 1
ATOM 1958 C CA . SER B 1 104 ? 12.112 36.339 24.661 1.00 38.46 126 SER B CA 1
ATOM 1959 C C . SER B 1 104 ? 11.680 36.094 26.097 1.00 37.03 126 SER B C 1
ATOM 1960 O O . SER B 1 104 ? 10.483 36.067 26.380 1.00 38.23 126 SER B O 1
ATOM 1963 N N . THR B 1 105 ? 12.641 35.970 27.009 1.00 36.66 127 THR B N 1
ATOM 1964 C CA . THR B 1 105 ? 12.326 35.770 28.423 1.00 35.53 127 THR B CA 1
ATOM 1965 C C . THR B 1 105 ? 11.876 37.085 29.076 1.00 38.59 127 THR B C 1
ATOM 1966 O O . THR B 1 105 ? 11.664 37.121 30.279 1.00 39.28 127 THR B O 1
ATOM 1970 N N . THR B 1 106 ? 11.779 38.167 28.294 1.00 40.15 128 THR B N 1
ATOM 1971 C CA . THR B 1 106 ? 11.269 39.452 28.786 1.00 43.46 128 THR B CA 1
ATOM 1972 C C . THR B 1 106 ? 9.764 39.523 28.584 1.00 44.17 128 THR B C 1
ATOM 1973 O O . THR B 1 106 ? 9.121 40.433 29.100 1.00 45.37 128 THR B O 1
ATOM 1977 N N . LYS B 1 107 ? 9.221 38.611 27.779 1.00 44.35 129 LYS B N 1
ATOM 1978 C CA . LYS B 1 107 ? 7.774 38.550 27.555 1.00 47.94 129 LYS B CA 1
ATOM 1979 C C . LYS B 1 107 ? 7.055 38.073 28.798 1.00 46.78 129 LYS B C 1
ATOM 1980 O O . LYS B 1 107 ? 7.500 37.139 29.451 1.00 46.06 129 LYS B O 1
ATOM 1986 N N . VAL B 1 108 ? 5.939 38.719 29.109 1.00 39.20 130 VAL B N 1
ATOM 1987 C CA . VAL B 1 108 ? 5.118 38.319 30.227 1.00 38.20 130 VAL B CA 1
ATOM 1988 C C . VAL B 1 108 ? 3.860 37.674 29.654 1.00 36.99 130 VAL B C 1
ATOM 1989 O O . VAL B 1 108 ? 3.203 38.281 28.830 1.00 39.33 130 VAL B O 1
ATOM 1993 N N . ILE B 1 109 ? 3.569 36.427 30.033 1.00 34.19 131 ILE B N 1
ATOM 1994 C CA . ILE B 1 109 ? 2.320 35.769 29.622 1.00 33.79 131 ILE B CA 1
ATOM 1995 C C . ILE B 1 109 ? 1.515 35.370 30.851 1.00 32.71 131 ILE B C 1
ATOM 1996 O O . ILE B 1 109 ? 2.078 35.065 31.913 1.00 33.20 131 ILE B O 1
ATOM 2001 N N A ARG B 1 110 ? 0.197 35.378 30.700 0.50 32.97 132 ARG B N 1
ATOM 2002 N N B ARG B 1 110 ? 0.199 35.363 30.686 0.50 33.41 132 ARG B N 1
ATOM 2003 C CA A ARG B 1 110 ? -0.716 35.055 31.786 0.50 33.26 132 ARG B CA 1
ATOM 2004 C CA B ARG B 1 110 ? -0.721 35.073 31.768 0.50 34.01 132 ARG B CA 1
ATOM 2005 C C A ARG B 1 110 ? -1.984 34.416 31.242 0.50 33.47 132 ARG B C 1
ATOM 2006 C C B ARG B 1 110 ? -1.981 34.403 31.236 0.50 33.88 132 ARG B C 1
ATOM 2007 O O A ARG B 1 110 ? -2.183 34.333 30.017 0.50 32.85 132 ARG B O 1
ATOM 2008 O O B ARG B 1 110 ? -2.174 34.289 30.013 0.50 33.18 132 ARG B O 1
ATOM 2023 N N . LYS B 1 111 ? -2.841 33.975 32.159 1.00 33.48 133 LYS B N 1
ATOM 2024 C CA . LYS B 1 111 ? -4.091 33.315 31.804 1.00 35.44 133 LYS B CA 1
ATOM 2025 C C . LYS B 1 111 ? -4.876 34.160 30.812 1.00 36.03 133 LYS B C 1
ATOM 2026 O O . LYS B 1 111 ? -5.067 35.353 31.025 1.00 36.45 133 LYS B O 1
ATOM 2032 N N . GLY B 1 112 ? -5.275 33.542 29.707 1.00 36.04 134 GLY B N 1
ATOM 2033 C CA . GLY B 1 112 ? -6.010 34.241 28.657 1.00 37.62 134 GLY B CA 1
ATOM 2034 C C . GLY B 1 112 ? -5.189 34.420 27.393 1.00 37.18 134 GLY B C 1
ATOM 2035 O O . GLY B 1 112 ? -5.750 34.480 26.320 1.00 37.72 134 GLY B O 1
ATOM 2036 N N . ASN B 1 113 ? -3.860 34.498 27.521 1.00 37.03 135 ASN B N 1
ATOM 2037 C CA . ASN B 1 113 ? -2.970 34.644 26.365 1.00 37.48 135 ASN B CA 1
ATOM 2038 C C . ASN B 1 113 ? -2.892 33.349 25.537 1.00 38.38 135 ASN B C 1
ATOM 2039 O O . ASN B 1 113 ? -3.169 32.251 26.030 1.00 36.62 135 ASN B O 1
ATOM 2044 N N . SER B 1 114 ? -2.480 33.512 24.285 1.00 40.41 136 SER B N 1
ATOM 2045 C CA . SER B 1 114 ? -2.266 32.410 23.339 1.00 42.24 136 SER B CA 1
ATOM 2046 C C . SER B 1 114 ? -1.043 32.684 22.484 1.00 41.82 136 SER B C 1
ATOM 2047 O O . SER B 1 114 ? -0.647 33.831 22.317 1.00 42.73 136 SER B O 1
ATOM 2050 N N . GLY B 1 115 ? -0.452 31.629 21.941 1.00 40.95 137 GLY B N 1
ATOM 2051 C CA . GLY B 1 115 ? 0.687 31.782 21.052 1.00 41.46 137 GLY B CA 1
ATOM 2052 C C . GLY B 1 115 ? 1.908 30.976 21.398 1.00 39.91 137 GLY B C 1
ATOM 2053 O O . GLY B 1 115 ? 1.886 30.119 22.284 1.00 36.77 137 GLY B O 1
ATOM 2054 N N . LYS B 1 116 ? 2.982 31.303 20.690 1.00 41.35 138 LYS B N 1
ATOM 2055 C CA . LYS B 1 116 ? 4.278 30.623 20.789 1.00 42.61 138 LYS B CA 1
ATOM 2056 C C . LYS B 1 116 ? 4.892 30.629 22.168 1.00 38.41 138 LYS B C 1
ATOM 2057 O O . LYS B 1 116 ? 5.514 29.652 22.571 1.00 37.73 138 LYS B O 1
ATOM 2063 N N . GLU B 1 117 ? 4.777 31.747 22.870 1.00 38.11 139 GLU B N 1
ATOM 2064 C CA . GLU B 1 117 ? 5.317 31.818 24.218 1.00 36.17 139 GLU B CA 1
ATOM 2065 C C . GLU B 1 117 ? 4.582 30.827 25.106 1.00 32.73 139 GLU B C 1
ATOM 2066 O O . GLU B 1 117 ? 5.203 30.135 25.903 1.00 31.74 139 GLU B O 1
ATOM 2072 N N . VAL B 1 118 ? 3.265 30.749 24.959 1.00 30.83 140 VAL B N 1
ATOM 2073 C CA . VAL B 1 118 ? 2.484 29.830 25.778 1.00 30.03 140 VAL B CA 1
ATOM 2074 C C . VAL B 1 118 ? 2.907 28.391 25.479 1.00 30.20 140 VAL B C 1
ATOM 2075 O O . VAL B 1 118 ? 3.120 27.590 26.407 1.00 30.32 140 VAL B O 1
ATOM 2079 N N . LYS B 1 119 ? 3.068 28.075 24.195 1.00 30.11 141 LYS B N 1
ATOM 2080 C CA . LYS B 1 119 ? 3.491 26.740 23.787 1.00 31.10 141 LYS B CA 1
ATOM 2081 C C . LYS B 1 119 ? 4.836 26.369 24.420 1.00 30.38 141 LYS B C 1
ATOM 2082 O O . LYS B 1 119 ? 4.970 25.280 24.997 1.00 29.92 141 LYS B O 1
ATOM 2088 N N . ALA B 1 120 ? 5.803 27.287 24.356 1.00 29.68 142 ALA B N 1
ATOM 2089 C CA . ALA B 1 120 ? 7.126 27.043 24.938 1.00 30.45 142 ALA B CA 1
ATOM 2090 C C . ALA B 1 120 ? 7.030 26.753 26.436 1.00 29.34 142 ALA B C 1
ATOM 2091 O O . ALA B 1 120 ? 7.668 25.824 26.936 1.00 30.24 142 ALA B O 1
ATOM 2093 N N . ALA B 1 121 ? 6.217 27.540 27.142 1.00 28.61 143 ALA B N 1
ATOM 2094 C CA . ALA B 1 121 ? 6.026 27.354 28.579 1.00 27.47 143 ALA B CA 1
ATOM 2095 C C . ALA B 1 121 ? 5.387 25.995 28.853 1.00 26.81 143 ALA B C 1
ATOM 2096 O O . ALA B 1 121 ? 5.806 25.297 29.753 1.00 26.39 143 ALA B O 1
ATOM 2098 N N . GLN B 1 122 ? 4.404 25.613 28.045 1.00 25.57 144 GLN B N 1
ATOM 2099 C CA . GLN B 1 122 ? 3.709 24.335 28.240 1.00 26.81 144 GLN B CA 1
ATOM 2100 C C . GLN B 1 122 ? 4.645 23.148 28.009 1.00 27.23 144 GLN B C 1
ATOM 2101 O O . GLN B 1 122 ? 4.579 22.142 28.720 1.00 28.10 144 GLN B O 1
ATOM 2107 N N . ILE B 1 123 ? 5.499 23.269 27.002 1.00 27.08 145 ILE B N 1
ATOM 2108 C CA . ILE B 1 123 ? 6.470 22.240 26.728 1.00 27.98 145 ILE B CA 1
ATOM 2109 C C . ILE B 1 123 ? 7.403 22.091 27.930 1.00 27.71 145 ILE B C 1
ATOM 2110 O O . ILE B 1 123 ? 7.617 20.985 28.386 1.00 28.10 145 ILE B O 1
ATOM 2123 N N . LEU B 1 125 ? 6.966 23.095 31.128 1.00 28.68 147 LEU B N 1
ATOM 2124 C CA . LEU B 1 125 ? 6.210 22.598 32.297 1.00 28.34 147 LEU B CA 1
ATOM 2125 C C . LEU B 1 125 ? 5.960 21.099 32.181 1.00 29.03 147 LEU B C 1
ATOM 2126 O O . LEU B 1 125 ? 6.141 20.349 33.153 1.00 29.25 147 LEU B O 1
ATOM 2131 N N . THR B 1 126 ? 5.593 20.649 30.987 1.00 29.67 148 THR B N 1
ATOM 2132 C CA . THR B 1 126 ? 5.377 19.226 30.773 1.00 30.48 148 THR B CA 1
ATOM 2133 C C . THR B 1 126 ? 6.672 18.422 31.010 1.00 32.31 148 THR B C 1
ATOM 2134 O O . THR B 1 126 ? 6.614 17.362 31.619 1.00 33.04 148 THR B O 1
ATOM 2138 N N . LEU B 1 127 ? 7.830 18.929 30.573 1.00 33.04 149 LEU B N 1
ATOM 2139 C CA . LEU B 1 127 ? 9.112 18.238 30.865 1.00 34.87 149 LEU B CA 1
ATOM 2140 C C . LEU B 1 127 ? 9.366 18.077 32.358 1.00 34.31 149 LEU B C 1
ATOM 2141 O O . LEU B 1 127 ? 9.986 17.105 32.769 1.00 36.54 149 LEU B O 1
ATOM 2146 N N . LEU B 1 128 ? 8.909 19.039 33.154 1.00 32.06 150 LEU B N 1
ATOM 2147 C CA . LEU B 1 128 ? 9.091 18.993 34.607 1.00 33.46 150 LEU B CA 1
ATOM 2148 C C . LEU B 1 128 ? 7.993 18.202 35.323 1.00 33.26 150 LEU B C 1
ATOM 2149 O O . LEU B 1 128 ? 7.902 18.226 36.548 1.00 36.96 150 LEU B O 1
ATOM 2154 N N . GLY B 1 129 ? 7.155 17.523 34.547 1.00 32.70 151 GLY B N 1
ATOM 2155 C CA . GLY B 1 129 ? 6.107 16.670 35.078 1.00 32.18 151 GLY B CA 1
ATOM 2156 C C . GLY B 1 129 ? 4.738 17.275 35.246 1.00 30.91 151 GLY B C 1
ATOM 2157 O O . GLY B 1 129 ? 3.806 16.555 35.622 1.00 30.68 151 GLY B O 1
ATOM 2158 N N . TYR B 1 130 ? 4.574 18.568 34.964 1.00 30.19 152 TYR B N 1
ATOM 2159 C CA . TYR B 1 130 ? 3.249 19.189 35.156 1.00 30.96 152 TYR B CA 1
ATOM 2160 C C . TYR B 1 130 ? 2.287 18.739 34.078 1.00 33.65 152 TYR B C 1
ATOM 2161 O O . TYR B 1 130 ? 2.678 18.489 32.925 1.00 34.89 152 TYR B O 1
ATOM 2170 N N . ASN B 1 131 ? 1.029 18.617 34.472 1.00 35.76 153 ASN B N 1
ATOM 2171 C CA . ASN B 1 131 ? -0.008 18.179 33.585 1.00 38.58 153 ASN B CA 1
ATOM 2172 C C . ASN B 1 131 ? -0.760 19.399 33.036 1.00 39.07 153 ASN B C 1
ATOM 2173 O O . ASN B 1 131 ? -1.583 20.019 33.723 1.00 39.02 153 ASN B O 1
ATOM 2178 N N . VAL B 1 132 ? -0.423 19.763 31.803 1.00 37.85 154 VAL B N 1
ATOM 2179 C CA . VAL B 1 132 ? -1.065 20.864 31.091 1.00 38.04 154 VAL B CA 1
ATOM 2180 C C . VAL B 1 132 ? -1.272 20.358 29.674 1.00 40.55 154 VAL B C 1
ATOM 2181 O O . VAL B 1 132 ? -0.572 19.444 29.228 1.00 44.77 154 VAL B O 1
ATOM 2185 N N . GLY B 1 133 ? -2.223 20.924 28.959 1.00 40.02 155 GLY B N 1
ATOM 2186 C CA . GLY B 1 133 ? -2.395 20.549 27.556 1.00 38.22 155 GLY B CA 1
ATOM 2187 C C . GLY B 1 133 ? -1.424 21.423 26.786 1.00 36.50 155 GLY B C 1
ATOM 2188 O O . GLY B 1 133 ? -1.276 22.614 27.106 1.00 35.88 155 GLY B O 1
ATOM 2189 N N . ILE B 1 134 ? -0.718 20.852 25.812 1.00 35.13 156 ILE B N 1
ATOM 2190 C CA . ILE B 1 134 ? 0.223 21.648 25.013 1.00 33.80 156 ILE B CA 1
ATOM 2191 C C . ILE B 1 134 ? -0.498 22.073 23.734 1.00 34.05 156 ILE B C 1
ATOM 2192 O O . ILE B 1 134 ? -0.370 21.429 22.687 1.00 34.28 156 ILE B O 1
ATOM 2197 N N . ASP B 1 135 ? -1.284 23.146 23.856 1.00 33.95 157 ASP B N 1
ATOM 2198 C CA . ASP B 1 135 ? -2.096 23.677 22.758 1.00 36.42 157 ASP B CA 1
ATOM 2199 C C . ASP B 1 135 ? -1.961 25.194 22.548 1.00 35.99 157 ASP B C 1
ATOM 2200 O O . ASP B 1 135 ? -2.782 25.796 21.859 1.00 36.17 157 ASP B O 1
ATOM 2205 N N . SER B 1 136 ? -0.947 25.805 23.167 1.00 34.40 158 SER B N 1
ATOM 2206 C CA . SER B 1 136 ? -0.674 27.244 23.017 1.00 34.76 158 SER B CA 1
ATOM 2207 C C . SER B 1 136 ? -1.701 28.175 23.665 1.00 35.47 158 SER B C 1
ATOM 2208 O O . SER B 1 136 ? -1.608 29.374 23.474 1.00 36.02 158 SER B O 1
ATOM 2211 N N . SER B 1 137 ? -2.674 27.641 24.405 1.00 35.76 159 SER B N 1
ATOM 2212 C CA . SER B 1 137 ? -3.653 28.488 25.104 1.00 37.04 159 SER B CA 1
ATOM 2213 C C . SER B 1 137 ? -3.462 28.387 26.624 1.00 34.71 159 SER B C 1
ATOM 2214 O O . SER B 1 137 ? -3.531 27.298 27.189 1.00 33.95 159 SER B O 1
ATOM 2217 N N . PHE B 1 138 ? -3.220 29.537 27.251 1.00 32.65 160 PHE B N 1
ATOM 2218 C CA . PHE B 1 138 ? -2.957 29.647 28.685 1.00 31.69 160 PHE B CA 1
ATOM 2219 C C . PHE B 1 138 ? -4.280 29.661 29.452 1.00 32.62 160 PHE B C 1
ATOM 2220 O O . PHE B 1 138 ? -4.854 30.732 29.732 1.00 32.57 160 PHE B O 1
ATOM 2228 N N . GLY B 1 139 ? -4.756 28.468 29.792 1.00 32.48 161 GLY B N 1
ATOM 2229 C CA . GLY B 1 139 ? -5.996 28.312 30.558 1.00 34.35 161 GLY B CA 1
ATOM 2230 C C . GLY B 1 139 ? -5.727 27.941 32.000 1.00 34.34 161 GLY B C 1
ATOM 2231 O O . GLY B 1 139 ? -4.628 28.147 32.520 1.00 32.73 161 GLY B O 1
ATOM 2232 N N . SER B 1 140 ? -6.736 27.362 32.633 1.00 36.99 162 SER B N 1
ATOM 2233 C CA . SER B 1 140 ? -6.673 26.983 34.036 1.00 38.40 162 SER B CA 1
ATOM 2234 C C . SER B 1 140 ? -5.581 25.983 34.359 1.00 37.39 162 SER B C 1
ATOM 2235 O O . SER B 1 140 ? -4.864 26.156 35.340 1.00 37.02 162 SER B O 1
ATOM 2238 N N . LYS B 1 141 ? -5.458 24.939 33.548 1.00 36.81 163 LYS B N 1
ATOM 2239 C CA . LYS B 1 141 ? -4.442 23.927 33.799 1.00 37.71 163 LYS B CA 1
ATOM 2240 C C . LYS B 1 141 ? -3.050 24.521 33.760 1.00 34.79 163 LYS B C 1
ATOM 2241 O O . LYS B 1 141 ? -2.202 24.152 34.576 1.00 33.55 163 LYS B O 1
ATOM 2247 N N . THR B 1 142 ? -2.818 25.432 32.814 1.00 32.30 164 THR B N 1
ATOM 2248 C CA . THR B 1 142 ? -1.522 26.095 32.718 1.00 30.81 164 THR B CA 1
ATOM 2249 C C . THR B 1 142 ? -1.324 26.991 33.941 1.00 30.00 164 THR B C 1
ATOM 2250 O O . THR B 1 142 ? -0.241 27.009 34.527 1.00 28.95 164 THR B O 1
ATOM 2254 N N . TYR B 1 143 ? -2.376 27.716 34.322 1.00 30.72 165 TYR B N 1
ATOM 2255 C CA . TYR B 1 143 ? -2.326 28.591 35.490 1.00 30.87 165 TYR B CA 1
ATOM 2256 C C . TYR B 1 143 ? -1.963 27.793 36.738 1.00 30.54 165 TYR B C 1
ATOM 2257 O O . TYR B 1 143 ? -1.058 28.185 37.465 1.00 28.48 165 TYR B O 1
ATOM 2266 N N . ASN B 1 144 ? -2.657 26.673 36.963 1.00 31.02 166 ASN B N 1
ATOM 2267 C CA . ASN B 1 144 ? -2.384 25.830 38.132 1.00 32.31 166 ASN B CA 1
ATOM 2268 C C . ASN B 1 144 ? -0.952 25.303 38.149 1.00 30.82 166 ASN B C 1
ATOM 2269 O O . ASN B 1 144 ? -0.308 25.302 39.193 1.00 30.17 166 ASN B O 1
ATOM 2274 N N . ALA B 1 145 ? -0.463 24.876 36.987 1.00 30.53 167 ALA B N 1
ATOM 2275 C CA . ALA B 1 145 ? 0.894 24.360 36.860 1.00 29.72 167 ALA B CA 1
ATOM 2276 C C . ALA B 1 145 ? 1.926 25.438 37.153 1.00 28.61 167 ALA B C 1
ATOM 2277 O O . ALA B 1 145 ? 2.905 25.188 37.858 1.00 29.73 167 ALA B O 1
ATOM 2279 N N . VAL B 1 146 ? 1.692 26.639 36.638 1.00 2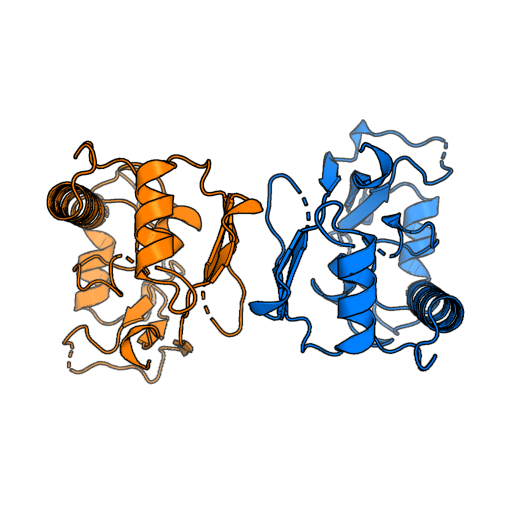7.81 168 VAL B N 1
ATOM 2280 C CA . VAL B 1 146 ? 2.591 27.764 36.856 1.00 26.66 168 VAL B CA 1
ATOM 2281 C C . VAL B 1 146 ? 2.652 28.110 38.350 1.00 27.29 168 VAL B C 1
ATOM 2282 O O . VAL B 1 146 ? 3.740 28.299 38.897 1.00 26.59 168 VAL B O 1
ATOM 2286 N N . VAL B 1 147 ? 1.495 28.179 39.003 1.00 27.67 169 VAL B N 1
ATOM 2287 C CA . VAL B 1 147 ? 1.442 28.460 40.447 1.00 29.23 169 VAL B CA 1
ATOM 2288 C C . VAL B 1 147 ? 2.189 27.378 41.223 1.00 29.45 169 VAL B C 1
ATOM 2289 O O . VAL B 1 147 ? 2.976 27.699 42.108 1.00 29.95 169 VAL B O 1
ATOM 2293 N N . SER B 1 148 ? 1.951 26.106 40.884 1.00 29.02 170 SER B N 1
ATOM 2294 C CA . SER B 1 148 ? 2.611 24.995 41.579 1.00 30.62 170 SER B CA 1
ATOM 2295 C C . SER B 1 148 ? 4.114 25.036 41.388 1.00 29.97 170 SER B C 1
ATOM 2296 O O . SER B 1 148 ? 4.874 24.855 42.331 1.00 29.83 170 SER B O 1
ATOM 2299 N N . PHE B 1 149 ? 4.526 25.264 40.145 1.00 29.29 171 PHE B N 1
ATOM 2300 C CA . PHE B 1 149 ? 5.934 25.388 39.806 1.00 28.94 171 PHE B CA 1
ATOM 2301 C C . PHE B 1 149 ? 6.557 26.522 40.607 1.00 29.10 171 PHE B C 1
ATOM 2302 O O . PHE B 1 149 ? 7.608 26.354 41.218 1.00 27.46 171 PHE B O 1
ATOM 2310 N N . GLN B 1 150 ? 5.879 27.662 40.635 1.00 28.83 172 GLN B N 1
ATOM 2311 C CA . GLN B 1 150 ? 6.378 28.814 41.379 1.00 29.12 172 GLN B CA 1
ATOM 2312 C C . GLN B 1 150 ? 6.562 28.499 42.861 1.00 31.85 172 GLN B C 1
ATOM 2313 O O . GLN B 1 150 ? 7.606 28.818 43.451 1.00 32.95 172 GLN B O 1
ATOM 231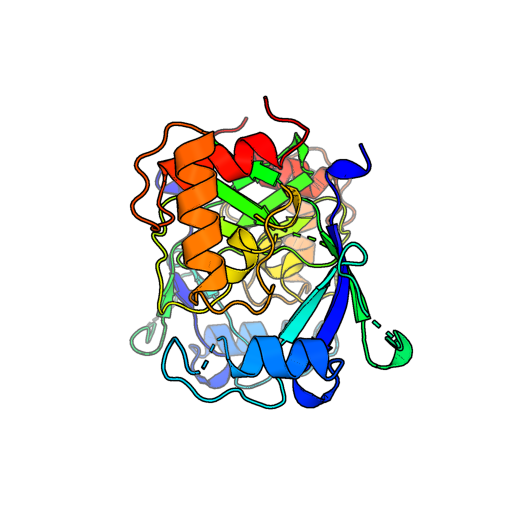9 N N . LYS B 1 151 ? 5.569 27.839 43.456 1.00 33.58 173 LYS B N 1
ATOM 2320 C CA . LYS B 1 151 ? 5.672 27.461 44.856 1.00 36.10 173 LYS B CA 1
ATOM 2321 C C . LYS B 1 151 ? 6.820 26.483 45.079 1.00 35.71 173 LYS B C 1
ATOM 2322 O O . LYS B 1 151 ? 7.569 26.621 46.026 1.00 37.62 173 LYS B O 1
ATOM 2328 N N . LYS B 1 152 ? 6.976 25.511 44.198 1.00 34.07 174 LYS B N 1
ATOM 2329 C CA . LYS B 1 152 ? 8.040 24.533 44.374 1.00 34.98 174 LYS B CA 1
ATOM 2330 C C . LYS B 1 152 ? 9.428 25.168 44.383 1.00 34.50 174 LYS B C 1
ATOM 2331 O O . LYS B 1 152 ? 10.251 24.815 45.216 1.00 34.06 174 LYS B O 1
ATOM 2337 N N . TYR B 1 153 ? 9.669 26.124 43.491 1.00 33.53 175 TYR B N 1
ATOM 2338 C CA . TYR B 1 153 ? 11.000 26.739 43.392 1.00 36.17 175 TYR B CA 1
ATOM 2339 C C . TYR B 1 153 ? 11.171 28.113 44.050 1.00 36.19 175 TYR B C 1
ATOM 2340 O O . TYR B 1 153 ? 12.091 28.841 43.711 1.00 37.97 175 TYR B O 1
ATOM 2349 N N . GLY B 1 154 ? 10.315 28.442 45.004 1.00 36.61 176 GLY B N 1
ATOM 2350 C CA . GLY B 1 154 ? 10.438 29.700 45.742 1.00 38.95 176 GLY B CA 1
ATOM 2351 C C . GLY B 1 154 ? 10.234 31.001 44.970 1.00 38.48 176 GLY B C 1
ATOM 2352 O O . GLY B 1 154 ? 10.776 32.042 45.358 1.00 41.00 176 GLY B O 1
ATOM 2353 N N . LEU B 1 155 ? 9.483 30.937 43.873 1.00 35.43 177 LEU B N 1
ATOM 2354 C CA . LEU B 1 155 ? 9.130 32.120 43.113 1.00 35.67 177 LEU B CA 1
ATOM 2355 C C . LEU B 1 155 ? 7.802 32.623 43.653 1.00 35.39 177 LEU B C 1
ATOM 2356 O O . LEU B 1 155 ? 7.064 31.863 44.261 1.00 33.44 177 LEU B O 1
ATOM 2361 N N . SER B 1 156 ? 7.516 33.908 43.447 1.00 35.20 178 SER B N 1
ATOM 2362 C CA . SER B 1 156 ? 6.220 34.468 43.809 1.00 34.75 178 SER B CA 1
ATOM 2363 C C . SER B 1 156 ? 5.189 33.725 42.963 1.00 33.59 178 SER B C 1
ATOM 2364 O O . SER B 1 156 ? 5.308 33.646 41.742 1.00 31.30 178 SER B O 1
ATOM 2367 N N . ALA B 1 157 ? 4.198 33.154 43.635 1.00 33.62 179 ALA B N 1
ATOM 2368 C CA . ALA B 1 157 ? 3.215 32.323 42.985 1.00 32.32 179 ALA B CA 1
ATOM 2369 C C . ALA B 1 157 ? 2.028 33.116 42.452 1.00 32.11 179 ALA B C 1
ATOM 2370 O O . ALA B 1 157 ? 0.884 32.892 42.847 1.00 33.52 179 ALA B O 1
ATOM 2372 N N . ASP B 1 158 ? 2.300 34.018 41.517 1.00 31.32 180 ASP B N 1
ATOM 2373 C CA . ASP B 1 158 ? 1.236 34.848 40.922 1.00 32.37 180 ASP B CA 1
ATOM 2374 C C . ASP B 1 158 ? 0.561 34.239 39.682 1.00 31.54 180 ASP B C 1
ATOM 2375 O O . ASP B 1 158 ? -0.380 34.823 39.141 1.00 31.91 180 ASP B O 1
ATOM 2380 N N . GLY B 1 159 ? 1.040 33.079 39.227 1.00 30.92 181 GLY B N 1
ATOM 2381 C CA . GLY B 1 159 ? 0.479 32.432 38.046 1.00 30.67 181 GLY B CA 1
ATOM 2382 C C . GLY B 1 159 ? 0.870 33.097 36.738 1.00 30.81 181 GLY B C 1
ATOM 2383 O O . GLY B 1 159 ? 0.352 32.738 35.691 1.00 31.78 181 GLY B O 1
ATOM 2384 N N . ILE B 1 160 ? 1.814 34.033 36.793 1.00 31.05 182 ILE B N 1
ATOM 2385 C CA . ILE B 1 160 ? 2.258 34.774 35.624 1.00 30.90 182 ILE B CA 1
ATOM 2386 C C . ILE B 1 160 ? 3.689 34.416 35.268 1.00 29.44 182 ILE B C 1
ATOM 2387 O O . ILE B 1 160 ? 4.585 34.424 36.118 1.00 29.13 182 ILE B O 1
ATOM 2392 N N . ILE B 1 161 ? 3.912 34.116 33.999 1.00 29.71 183 ILE B N 1
ATOM 2393 C CA . ILE B 1 161 ? 5.257 33.782 33.566 1.00 29.51 183 ILE B CA 1
ATOM 2394 C C . ILE B 1 161 ? 5.935 35.053 33.067 1.00 29.97 183 ILE B C 1
ATOM 2395 O O . ILE B 1 161 ? 5.585 35.594 32.020 1.00 30.58 183 ILE B O 1
ATOM 2400 N N . GLY B 1 162 ? 6.875 35.534 33.871 1.00 29.64 184 GLY B N 1
ATOM 2401 C CA . GLY B 1 162 ? 7.689 36.695 33.572 1.00 30.56 184 GLY B CA 1
ATOM 2402 C C . GLY B 1 162 ? 9.140 36.259 33.656 1.00 30.85 184 GLY B C 1
ATOM 2403 O O . GLY B 1 162 ? 9.416 35.072 33.766 1.00 31.63 184 GLY B O 1
ATOM 2404 N N . PRO B 1 163 ? 10.071 37.203 33.596 1.00 33.15 185 PRO B N 1
ATOM 2405 C CA . PRO B 1 163 ? 11.517 36.922 33.598 1.00 35.04 185 PRO B CA 1
ATOM 2406 C C . PRO B 1 163 ? 11.999 35.898 34.626 1.00 34.32 185 PRO B C 1
ATOM 2407 O O . PRO B 1 163 ? 12.751 34.978 34.280 1.00 34.26 185 PRO B O 1
ATOM 2411 N N . ALA B 1 164 ? 11.558 36.039 35.870 1.00 35.61 186 ALA B N 1
ATOM 2412 C CA . ALA B 1 164 ? 11.995 35.123 36.941 1.00 35.58 186 ALA B CA 1
ATOM 2413 C C . ALA B 1 164 ? 11.551 33.697 36.664 1.00 33.38 186 ALA B C 1
ATOM 2414 O O . ALA B 1 164 ? 12.321 32.752 36.838 1.00 31.98 186 ALA B O 1
ATOM 2416 N N . THR B 1 165 ? 10.306 33.555 36.219 1.00 30.56 187 THR B N 1
ATOM 2417 C CA . THR B 1 165 ? 9.746 32.239 35.981 1.00 29.70 187 THR B CA 1
ATOM 2418 C C . THR B 1 165 ? 10.340 31.610 34.709 1.00 28.29 187 THR B C 1
ATOM 2419 O O . THR B 1 165 ? 10.607 30.419 34.693 1.00 26.89 187 THR B O 1
ATOM 2423 N N . TRP B 1 166 ? 10.544 32.417 33.662 1.00 28.85 188 TRP B N 1
ATOM 2424 C CA . TRP B 1 166 ? 11.181 31.925 32.428 1.00 28.66 188 TRP B CA 1
ATOM 2425 C C . TRP B 1 166 ? 12.585 31.469 32.755 1.00 28.80 188 TRP B C 1
ATOM 2426 O O . TRP B 1 166 ? 13.019 30.444 32.288 1.00 29.59 188 TRP B O 1
ATOM 2437 N N . ASP B 1 167 ? 13.293 32.256 33.556 1.00 30.75 189 ASP B N 1
ATOM 2438 C CA . ASP B 1 167 ? 14.670 31.950 33.923 1.00 33.09 189 ASP B CA 1
ATOM 2439 C C . ASP B 1 167 ? 14.783 30.597 34.596 1.00 33.42 189 ASP B C 1
ATOM 2440 O O . ASP B 1 167 ? 15.669 29.795 34.261 1.00 33.17 189 ASP B O 1
ATOM 2445 N N . LYS B 1 168 ? 13.864 30.334 35.525 1.00 33.35 190 LYS B N 1
ATOM 2446 C CA . LYS B 1 168 ? 13.879 29.095 36.291 1.00 34.89 190 LYS B CA 1
ATOM 2447 C C . LYS B 1 168 ? 13.516 27.905 35.404 1.00 34.02 190 LYS B C 1
ATOM 2448 O O . LYS B 1 168 ? 14.189 26.874 35.438 1.00 34.57 190 LYS B O 1
ATOM 2454 N N . LEU B 1 169 ? 12.470 28.060 34.597 1.00 32.47 191 LEU B N 1
ATOM 2455 C CA . LEU B 1 169 ? 12.062 27.009 33.657 1.00 32.54 191 LEU B CA 1
ATOM 2456 C C . LEU B 1 169 ? 13.208 26.663 32.723 1.00 31.90 191 LEU B C 1
ATOM 2457 O O . LEU B 1 169 ? 13.479 25.499 32.472 1.00 30.52 191 LEU B O 1
ATOM 2462 N N . GLY B 1 170 ? 13.863 27.697 32.205 1.00 32.00 192 GLY B N 1
ATOM 2463 C CA . GLY B 1 170 ? 14.977 27.506 31.302 1.00 33.77 192 GLY B CA 1
ATOM 2464 C C . GLY B 1 170 ? 16.135 26.749 31.916 1.00 34.92 192 GLY B C 1
ATOM 2465 O O . GLY B 1 170 ? 16.672 25.846 31.294 1.00 36.46 192 GLY B O 1
ATOM 2466 N N . ARG B 1 171 ? 16.519 27.114 33.139 1.00 36.70 193 ARG B N 1
ATOM 2467 C CA . ARG B 1 171 ? 17.655 26.458 33.815 1.00 38.56 193 ARG B CA 1
ATOM 2468 C C . ARG B 1 171 ? 17.383 24.998 34.141 1.00 38.45 193 ARG B C 1
ATOM 2469 O O . ARG B 1 171 ? 18.292 24.177 34.096 1.00 40.24 193 ARG B O 1
ATOM 2477 N N . LEU B 1 172 ? 16.130 24.683 34.458 1.00 35.98 194 LEU B N 1
ATOM 2478 C CA . LEU B 1 172 ? 15.748 23.320 34.792 1.00 36.00 194 LEU B CA 1
ATOM 2479 C C . LEU B 1 172 ? 15.539 22.416 33.584 1.00 36.15 194 LEU B C 1
ATOM 2480 O O . LEU B 1 172 ? 15.670 21.204 33.711 1.00 36.20 194 LEU B O 1
ATOM 2485 N N . THR B 1 173 ? 15.177 22.988 32.431 1.00 34.63 195 THR B N 1
ATOM 2486 C CA . THR B 1 173 ? 14.931 22.179 31.239 1.00 34.95 195 THR B CA 1
ATOM 2487 C C . THR B 1 173 ? 16.089 22.142 30.221 1.00 36.12 195 THR B C 1
ATOM 2488 O O . THR B 1 173 ? 16.074 21.306 29.323 1.00 36.11 195 THR B O 1
ATOM 2492 N N . ASP B 1 174 ? 17.078 23.033 30.364 1.00 37.22 196 ASP B N 1
ATOM 2493 C CA . ASP B 1 174 ? 18.282 23.014 29.492 1.00 39.36 196 ASP B CA 1
ATOM 2494 C C . ASP B 1 174 ? 19.343 22.217 30.259 1.00 41.65 196 ASP B C 1
ATOM 2495 O O . ASP B 1 174 ? 19.849 22.691 31.272 1.00 41.69 196 ASP B O 1
ATOM 2500 N N . PRO B 1 175 ? 19.706 21.018 29.768 1.00 44.01 197 PRO B N 1
ATOM 2501 C CA . PRO B 1 175 ? 20.675 20.191 30.500 1.00 46.91 197 PRO B CA 1
ATOM 2502 C C . PRO B 1 175 ? 22.095 20.766 30.597 1.00 50.67 197 PRO B C 1
ATOM 2503 O O . PRO B 1 175 ? 22.852 20.349 31.471 1.00 51.46 197 PRO B O 1
ATOM 2507 N N . THR B 1 176 ? 22.443 21.718 29.730 1.00 52.54 198 THR B N 1
ATOM 2508 C CA . THR B 1 176 ? 23.762 22.342 29.761 1.00 56.70 198 THR B CA 1
ATOM 2509 C C . THR B 1 176 ? 23.858 23.400 30.864 1.00 59.62 198 THR B C 1
ATOM 2510 O O . THR B 1 176 ? 24.934 23.947 31.086 1.00 62.84 198 THR B O 1
ATOM 2514 N N . LEU B 1 177 ? 22.737 23.684 31.539 1.00 61.50 199 LEU B N 1
ATOM 2515 C CA . LEU B 1 177 ? 22.681 24.680 32.617 1.00 64.51 199 LEU B CA 1
ATOM 2516 C C . LEU B 1 177 ? 22.287 24.070 33.956 1.00 69.24 199 LEU B C 1
ATOM 2517 O O . LEU B 1 177 ? 21.777 22.953 34.024 1.00 67.69 199 LEU B O 1
ATOM 2522 N N . SER B 1 178 ? 22.504 24.851 35.011 1.00 77.79 200 SER B N 1
ATOM 2523 C CA . SER B 1 178 ? 22.190 24.463 36.388 1.00 83.40 200 SER B CA 1
ATOM 2524 C C . SER B 1 178 ? 21.139 25.429 36.964 1.00 84.53 200 SER B C 1
ATOM 2525 O O . SER B 1 178 ? 21.277 26.656 36.863 1.00 82.29 200 SER B O 1
#